Protein AF-A0A0C1N0D0-F1 (afdb_monomer)

Nearest PDB structures (foldseek):
  4ryp-assembly1_A-2  TM=3.754E-01  e=5.040E+00  Trypanosoma brucei
  4rxc-assembly1_B  TM=3.736E-01  e=7.800E+00  Trypanosoma brucei

Organism: NCBI:txid86105

Secondary structure (DSSP, 8-state):
-EEEHHHHHHHHHHHHHHHHHTT--EEEES--EEEE--HHHHS-TTS---GGG-EEEEHHHHHIIIIIGGG----TTSHHHHHHHHHHHHHHHHHHHHHHHHHHHHTTT----------PEEEEHHHHHHHHHHHHHHHHHTT--EEE----EEEE--HHHHT-TTSPPPGGG-EEEEHHHHHHHHHHHHTTSS---TTHHHHHHHHHHHHHHHHT-

Foldseek 3Di:
DKDWLLLLLLLLVLQLVLCVVVVNWKDFQLFFKFKDQDPVQFQPPVDQGDLVPIDIDTLLVLLCLLQVCLPDPPDLPRLLVSLLSLLVVLQSQLVRVVVVVVVVVVVVPDDDDDDDPRPTDMDTSVRSSSSSVVSSVSCVVVVGTMDDQPGFKTKDQDPVRGRPVVDGGDSVRIDMDTLVVLSVVSNCSSVVNDRHDSCNSNSSSVVSNRSSVVVVD

Sequence (217 aa):
MKISIKELELAFLRIISHLENNDIKEFGLKHDYYWQIHKEQCYDVSKKPDVEEFTLGQLTWDIERAVKRVKDEEDEYVMAYDLVFLSTLMRAIGEEISAQSRNELLSLEERGTSMREAEYTKISIEKLKIGFLKVMRYLEEDGIKEFTLSNDYYWYIPKEQYYIPEERPKAEELKIGQLSSDIEKMRRIANDKDEPIPNDLMWLSAIMRALGEEIFV

Radius of gyration: 17.27 Å; Cα contacts (8 Å, |Δi|>4): 312; chains: 1; bounding box: 55×35×42 Å

Solvent-accessible surface area (backbone atoms only — not comparable to full-atom values): 12111 Å² total; per-residue (Å²): 88,76,53,38,54,66,40,52,51,42,21,49,52,48,41,50,49,51,39,48,74,68,73,50,55,67,45,72,37,90,56,48,44,28,63,39,74,47,72,83,44,24,51,41,71,93,47,82,57,66,56,88,68,46,44,78,49,44,50,65,58,30,47,47,56,32,42,56,56,73,79,61,95,85,62,90,89,50,57,56,58,33,32,39,29,44,11,54,52,32,29,54,50,14,56,48,50,54,46,50,63,49,44,56,66,51,48,78,78,60,86,81,77,92,71,76,87,69,91,46,54,72,52,40,52,67,50,53,50,52,30,50,51,52,47,54,50,50,42,46,74,75,66,48,57,64,48,75,47,86,67,48,48,31,57,45,70,47,76,95,40,26,58,40,80,93,48,80,61,57,66,88,66,49,43,76,51,47,48,64,60,37,50,51,50,38,47,32,34,39,69,72,71,42,84,69,54,56,61,53,35,36,40,51,13,56,51,31,32,51,52,23,60,58,72,74,111

pLDDT: mean 85.79, std 16.04, range [38.41, 98.19]

Structure (mmCIF, N/CA/C/O backbone):
data_AF-A0A0C1N0D0-F1
#
_entry.id   AF-A0A0C1N0D0-F1
#
loop_
_atom_site.group_PDB
_atom_site.id
_atom_site.type_symbol
_atom_site.label_atom_id
_atom_site.label_alt_id
_atom_site.label_comp_id
_atom_site.label_asym_id
_atom_site.label_entity_id
_atom_site.label_seq_id
_atom_site.pdbx_PDB_ins_code
_atom_site.Cartn_x
_atom_site.Cartn_y
_atom_site.Cartn_z
_atom_site.occupancy
_atom_site.B_iso_or_equiv
_atom_site.auth_seq_id
_atom_site.auth_comp_id
_atom_site.auth_asym_id
_atom_site.auth_atom_id
_atom_site.pdbx_PDB_model_num
ATOM 1 N N . MET A 1 1 ? -12.790 -12.142 -2.595 1.00 94.31 1 MET A N 1
ATOM 2 C CA . MET A 1 1 ? -12.385 -12.281 -1.172 1.00 94.31 1 MET A CA 1
ATOM 3 C C . MET A 1 1 ? -13.003 -11.154 -0.367 1.00 94.31 1 MET A C 1
ATOM 5 O O . MET A 1 1 ? -13.471 -10.208 -0.982 1.00 94.31 1 MET A O 1
ATOM 9 N N . LYS A 1 2 ? -13.038 -11.241 0.966 1.00 94.94 2 LYS A N 1
ATOM 10 C CA . LYS A 1 2 ? -13.694 -10.237 1.815 1.00 94.94 2 LYS A CA 1
ATOM 11 C C . LYS A 1 2 ? -12.787 -9.739 2.929 1.00 94.94 2 LYS A C 1
ATOM 13 O O . LYS A 1 2 ? -12.030 -10.535 3.494 1.00 94.94 2 LYS A O 1
ATOM 18 N N . ILE A 1 3 ? -12.906 -8.454 3.239 1.00 96.00 3 ILE A N 1
ATOM 19 C CA . ILE A 1 3 ? -12.267 -7.810 4.386 1.00 96.00 3 ILE A CA 1
ATOM 20 C C . ILE A 1 3 ? -13.147 -6.660 4.886 1.00 96.00 3 ILE A C 1
ATOM 22 O O . ILE A 1 3 ? -13.706 -5.901 4.093 1.00 96.00 3 ILE A O 1
ATOM 26 N N . SER A 1 4 ? -13.304 -6.551 6.201 1.00 96.88 4 SER A N 1
ATOM 27 C CA . SER A 1 4 ? -14.080 -5.481 6.833 1.00 96.88 4 SER A CA 1
ATOM 28 C C . SER A 1 4 ? -13.245 -4.225 7.074 1.00 96.88 4 SER A C 1
ATOM 30 O O . SER A 1 4 ? -12.034 -4.312 7.293 1.00 96.88 4 SER A O 1
ATOM 32 N N . ILE A 1 5 ? -13.899 -3.057 7.122 1.00 94.75 5 ILE A N 1
ATOM 33 C CA . ILE A 1 5 ? -13.238 -1.810 7.551 1.00 94.75 5 ILE A CA 1
ATOM 34 C C . ILE A 1 5 ? -12.617 -1.995 8.935 1.00 94.75 5 ILE A C 1
ATOM 36 O O . ILE A 1 5 ? -11.482 -1.584 9.170 1.00 94.75 5 ILE A O 1
ATOM 40 N N . LYS A 1 6 ? -13.314 -2.696 9.837 1.00 96.88 6 LYS A N 1
ATOM 41 C CA . LYS A 1 6 ? -12.803 -2.909 11.188 1.00 96.88 6 LYS A CA 1
ATOM 42 C C . LYS A 1 6 ? -11.528 -3.750 11.220 1.00 96.88 6 LYS A C 1
ATOM 44 O O . LYS A 1 6 ? -10.628 -3.443 11.998 1.00 96.88 6 LYS A O 1
ATOM 49 N N . GLU A 1 7 ? -11.434 -4.791 10.392 1.00 97.69 7 GLU A N 1
ATOM 50 C CA . GLU A 1 7 ? -10.202 -5.579 10.256 1.00 97.69 7 GLU A CA 1
ATOM 51 C C . GLU A 1 7 ? -9.047 -4.717 9.733 1.00 97.69 7 GLU A C 1
ATOM 53 O O . GLU A 1 7 ? -7.953 -4.780 10.290 1.00 97.69 7 GLU A O 1
ATOM 58 N N . LEU A 1 8 ? -9.292 -3.879 8.721 1.00 97.25 8 LEU A N 1
ATOM 59 C CA . LEU A 1 8 ? -8.290 -2.961 8.171 1.00 97.25 8 LEU A CA 1
ATOM 60 C C . LEU A 1 8 ? -7.807 -1.947 9.206 1.00 97.25 8 LEU A C 1
ATOM 62 O O . LEU A 1 8 ? -6.602 -1.767 9.375 1.00 97.25 8 LEU A O 1
ATOM 66 N N . GLU A 1 9 ? -8.736 -1.320 9.927 1.00 97.31 9 GLU A N 1
ATOM 67 C CA . GLU A 1 9 ? -8.422 -0.345 10.968 1.00 97.31 9 GLU A CA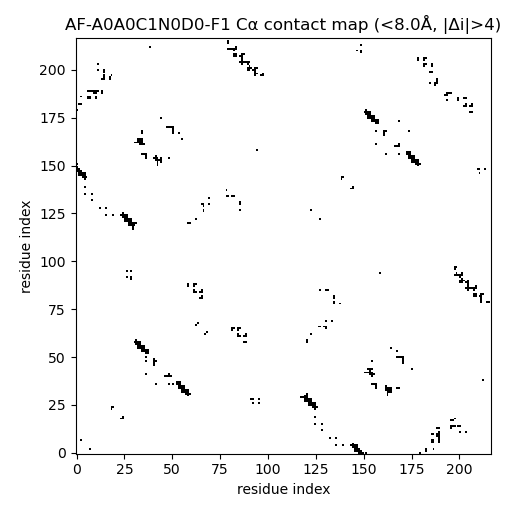 1
ATOM 68 C C . GLU A 1 9 ? -7.588 -0.965 12.085 1.00 97.31 9 GLU A C 1
ATOM 70 O O . GLU A 1 9 ? -6.553 -0.419 12.466 1.00 97.31 9 GLU A O 1
ATOM 75 N N . LEU A 1 10 ? -8.002 -2.128 12.590 1.00 98.12 10 LEU A N 1
ATOM 76 C CA . LEU A 1 10 ? -7.276 -2.816 13.652 1.00 98.12 10 LEU A CA 1
ATOM 77 C C . LEU A 1 10 ? -5.887 -3.266 13.193 1.00 98.12 10 LEU A C 1
ATOM 79 O O . LEU A 1 10 ? -4.927 -3.096 13.945 1.00 98.12 10 LEU A O 1
ATOM 83 N N . ALA A 1 11 ? -5.764 -3.816 11.982 1.00 98.19 11 ALA A N 1
ATOM 84 C CA . ALA A 1 11 ? -4.473 -4.208 11.427 1.00 98.19 11 ALA A CA 1
ATOM 85 C C . ALA A 1 11 ? -3.540 -2.997 11.299 1.00 98.19 11 ALA A C 1
ATOM 87 O O . ALA A 1 11 ? -2.426 -3.022 11.819 1.00 98.19 11 ALA A O 1
ATOM 88 N N . PHE A 1 12 ? -4.024 -1.912 10.688 1.00 97.88 12 PHE A N 1
ATOM 89 C CA . PHE A 1 12 ? -3.267 -0.675 10.536 1.00 97.88 12 PHE A CA 1
ATOM 90 C C . PHE A 1 12 ? -2.826 -0.103 11.884 1.00 97.88 12 PHE A C 1
ATOM 92 O O . PHE A 1 12 ? -1.645 0.171 12.073 1.00 97.88 12 PHE A O 1
ATOM 99 N N . LEU A 1 13 ? -3.742 0.044 12.846 1.00 97.50 13 LEU A N 1
ATOM 100 C CA . LEU A 1 13 ? -3.419 0.604 14.159 1.00 97.50 13 LEU A CA 1
ATOM 101 C C . LEU A 1 13 ? -2.364 -0.224 14.891 1.00 97.50 13 LEU A C 1
ATOM 103 O O . LEU A 1 13 ? -1.475 0.352 15.509 1.00 97.50 13 LEU A O 1
ATOM 107 N 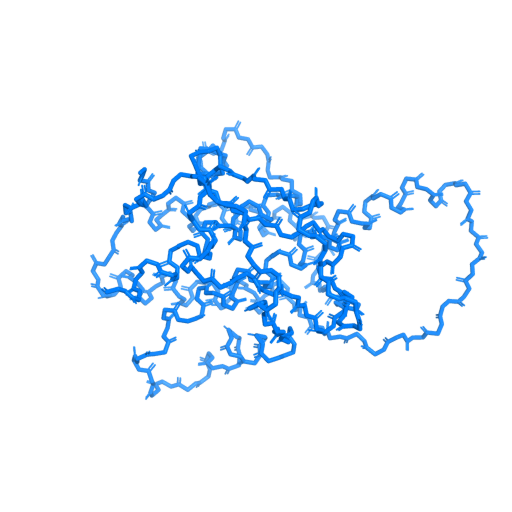N . ARG A 1 14 ? -2.417 -1.554 14.785 1.00 97.38 14 ARG A N 1
ATOM 108 C CA . ARG A 1 14 ? -1.398 -2.439 15.362 1.00 97.38 14 ARG A CA 1
ATOM 109 C C . ARG A 1 14 ? -0.044 -2.268 14.687 1.00 97.38 14 ARG A C 1
ATOM 111 O O . ARG A 1 14 ? 0.955 -2.158 15.389 1.00 97.38 14 ARG A O 1
ATOM 118 N N . ILE A 1 15 ? -0.011 -2.191 13.357 1.00 96.38 15 ILE A N 1
ATOM 119 C CA . ILE A 1 15 ? 1.221 -1.921 12.605 1.00 96.38 15 ILE A CA 1
ATOM 120 C C . ILE A 1 15 ? 1.811 -0.570 13.026 1.00 96.38 15 ILE A C 1
ATOM 122 O O . ILE A 1 15 ? 2.990 -0.491 13.355 1.00 96.38 15 ILE A O 1
ATOM 126 N N . ILE A 1 16 ? 0.995 0.484 13.094 1.00 95.19 16 ILE A N 1
ATOM 127 C CA . ILE A 1 16 ? 1.444 1.809 13.535 1.00 95.19 16 ILE A CA 1
ATOM 128 C C . ILE A 1 16 ? 1.955 1.781 14.974 1.00 95.19 16 ILE A C 1
ATOM 130 O O . ILE A 1 16 ? 3.036 2.300 15.232 1.00 95.19 16 ILE A O 1
ATOM 134 N N . SER A 1 17 ? 1.238 1.143 15.899 1.00 94.62 17 SER A N 1
ATOM 135 C CA . SER A 1 17 ? 1.696 1.016 17.284 1.00 94.62 17 SER A CA 1
ATOM 136 C C . SER A 1 17 ? 2.997 0.226 17.396 1.00 94.62 17 SER A C 1
ATOM 138 O O . SER A 1 17 ? 3.849 0.589 18.199 1.00 94.62 17 SER A O 1
ATOM 140 N N . HIS A 1 18 ? 3.197 -0.806 16.574 1.00 92.81 18 HIS A N 1
ATOM 141 C CA . HIS A 1 18 ? 4.478 -1.505 16.499 1.00 92.81 18 HIS A CA 1
ATOM 142 C C . HIS A 1 18 ? 5.603 -0.554 16.061 1.00 92.81 18 HIS A C 1
ATOM 144 O O . HIS A 1 18 ? 6.657 -0.533 16.690 1.00 92.81 18 HIS A O 1
ATOM 150 N N . LEU A 1 19 ? 5.382 0.289 15.048 1.00 91.12 19 LEU A N 1
ATOM 151 C CA . LEU A 1 19 ? 6.372 1.289 14.619 1.00 91.12 19 LEU A CA 1
ATOM 152 C C . LEU A 1 19 ? 6.657 2.328 15.716 1.00 91.12 19 LEU A C 1
ATOM 154 O O . LEU A 1 19 ? 7.819 2.594 16.017 1.00 91.12 19 LEU A O 1
ATOM 158 N N . GLU A 1 20 ? 5.617 2.862 16.361 1.00 91.75 20 GLU A N 1
ATOM 159 C CA . GLU A 1 20 ? 5.740 3.831 17.462 1.00 91.75 20 GLU A CA 1
ATOM 160 C C . GLU A 1 20 ? 6.514 3.244 18.655 1.00 91.75 20 GLU A C 1
ATOM 162 O O . GLU A 1 20 ? 7.369 3.920 19.226 1.00 91.75 20 GLU A O 1
ATOM 167 N N . ASN A 1 21 ? 6.261 1.977 19.000 1.00 92.19 21 ASN A N 1
ATOM 168 C CA . ASN A 1 21 ? 6.955 1.263 20.078 1.00 92.19 21 ASN A CA 1
ATOM 169 C C . ASN A 1 21 ? 8.432 0.977 19.767 1.00 92.19 21 ASN A C 1
ATOM 171 O O . ASN A 1 21 ? 9.204 0.725 20.688 1.00 92.19 21 ASN A O 1
ATOM 175 N N . ASN A 1 22 ? 8.825 1.028 18.493 1.00 88.38 22 ASN A N 1
ATOM 176 C CA . ASN A 1 22 ? 10.216 0.947 18.047 1.00 88.38 22 ASN A CA 1
ATOM 177 C C . ASN A 1 22 ? 10.833 2.345 17.816 1.00 88.38 22 ASN A C 1
ATOM 179 O O . ASN A 1 22 ? 11.801 2.479 17.073 1.00 88.38 22 ASN A O 1
ATOM 183 N N . ASP A 1 23 ? 10.266 3.393 18.428 1.00 87.19 23 ASP A N 1
ATOM 184 C CA . ASP A 1 23 ? 10.715 4.793 18.347 1.00 87.19 23 ASP A CA 1
ATOM 185 C C . ASP A 1 23 ? 10.725 5.398 16.928 1.00 87.19 23 ASP A C 1
ATOM 187 O O . ASP A 1 23 ? 11.317 6.455 16.681 1.00 87.19 23 ASP A O 1
ATOM 191 N N . ILE A 1 24 ? 9.993 4.792 15.992 1.00 88.19 24 ILE A N 1
ATOM 192 C CA . ILE A 1 24 ? 9.842 5.298 14.630 1.00 88.19 24 ILE A CA 1
ATOM 193 C C . ILE A 1 24 ? 8.701 6.320 14.606 1.00 88.19 24 ILE A C 1
ATOM 195 O O . ILE A 1 24 ? 7.535 5.981 14.803 1.00 88.19 24 ILE A O 1
ATOM 199 N N . LYS A 1 25 ? 9.029 7.595 14.357 1.00 87.38 25 LYS A N 1
ATOM 200 C CA . LYS A 1 25 ? 8.064 8.720 14.395 1.00 87.38 25 LYS A CA 1
ATOM 201 C C . LYS A 1 25 ? 7.909 9.443 13.063 1.00 87.38 25 LYS A C 1
ATOM 203 O O . LYS A 1 25 ? 6.844 9.991 12.768 1.00 87.38 25 LYS A O 1
ATOM 208 N N . GLU A 1 26 ? 8.964 9.449 12.261 1.00 89.38 26 GLU A N 1
ATOM 209 C CA . GLU A 1 26 ? 9.008 10.101 10.958 1.00 89.38 26 GLU A CA 1
ATOM 210 C C . GLU A 1 26 ? 9.820 9.283 9.962 1.00 89.38 26 GLU A C 1
ATOM 212 O O . GLU A 1 26 ? 10.726 8.543 10.341 1.00 89.38 26 GLU A O 1
ATOM 217 N N . PHE A 1 27 ? 9.505 9.465 8.683 1.00 86.19 27 PHE A N 1
ATOM 218 C CA . PHE A 1 27 ? 10.221 8.855 7.573 1.00 86.19 27 PHE A CA 1
ATOM 219 C C . PHE A 1 27 ? 10.724 9.933 6.627 1.00 86.19 27 PHE A C 1
ATOM 221 O O . PHE A 1 27 ? 9.959 10.805 6.208 1.00 86.19 27 PHE A O 1
ATOM 228 N N . GLY A 1 28 ? 12.006 9.843 6.275 1.00 85.12 28 GLY A N 1
ATOM 229 C CA . GLY A 1 28 ? 12.559 10.521 5.110 1.00 85.12 28 GLY A CA 1
ATOM 230 C C . GLY A 1 28 ? 12.421 9.613 3.895 1.00 85.12 28 GLY A C 1
ATOM 231 O O . GLY A 1 28 ? 13.093 8.586 3.816 1.00 85.12 28 GLY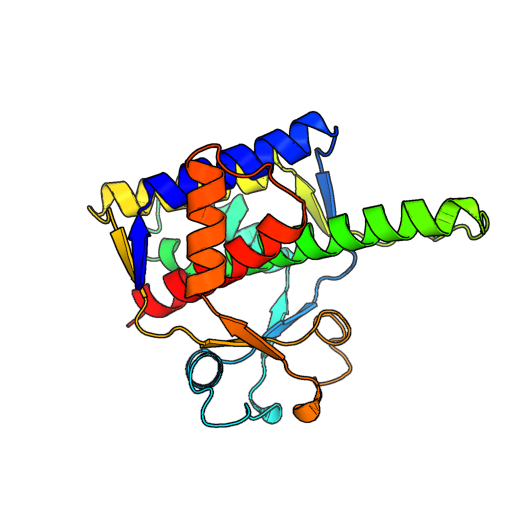 A O 1
ATOM 232 N N . LEU A 1 29 ? 11.552 9.977 2.957 1.00 85.50 29 LEU A N 1
ATOM 233 C CA . LEU A 1 29 ? 11.405 9.267 1.692 1.00 85.50 29 LEU A CA 1
ATOM 234 C C . LEU A 1 29 ? 12.496 9.760 0.740 1.00 85.50 29 LEU A C 1
ATOM 236 O O . LEU A 1 29 ? 12.569 10.948 0.426 1.00 85.50 29 LEU A O 1
ATOM 240 N N . LYS A 1 30 ? 13.384 8.848 0.330 1.00 83.75 30 LYS A N 1
ATOM 241 C CA . LYS A 1 30 ? 14.558 9.162 -0.513 1.00 83.75 30 LYS A CA 1
ATOM 242 C C . LYS A 1 30 ? 14.216 9.389 -1.978 1.00 83.75 30 LYS A C 1
ATOM 244 O O . LYS A 1 30 ? 15.025 9.928 -2.725 1.00 83.75 30 LYS A O 1
ATOM 249 N N . HIS A 1 31 ? 13.041 8.928 -2.370 1.00 85.50 31 HIS A N 1
ATOM 250 C CA . HIS A 1 31 ? 12.531 8.981 -3.723 1.00 85.50 31 HIS A CA 1
ATOM 251 C C . HIS A 1 31 ? 11.245 9.789 -3.703 1.00 85.50 31 HIS A C 1
ATOM 253 O O . HIS A 1 31 ? 10.470 9.671 -2.758 1.00 85.50 31 HIS A O 1
ATOM 259 N N . ASP A 1 32 ? 11.028 10.595 -4.735 1.00 91.00 32 ASP A N 1
ATOM 260 C CA . ASP A 1 32 ? 9.776 11.329 -4.904 1.00 91.00 32 ASP A CA 1
ATOM 261 C C . ASP A 1 32 ? 8.945 10.725 -6.036 1.00 91.00 32 ASP A C 1
ATOM 263 O O . ASP A 1 32 ? 7.750 10.521 -5.883 1.00 91.00 32 ASP A O 1
ATOM 267 N N . TYR A 1 33 ? 9.573 10.341 -7.143 1.00 94.38 33 TYR A N 1
ATOM 268 C CA . TYR A 1 33 ? 8.883 9.719 -8.269 1.00 94.38 33 TYR A CA 1
ATOM 269 C C . TYR A 1 33 ? 8.841 8.202 -8.155 1.00 94.38 33 TYR A C 1
ATOM 271 O O . TYR A 1 33 ? 9.776 7.581 -7.647 1.00 94.38 33 TYR A O 1
ATOM 279 N N . TYR A 1 34 ? 7.772 7.608 -8.675 1.00 95.50 34 TYR A N 1
ATOM 280 C CA . TYR A 1 34 ? 7.623 6.161 -8.752 1.00 95.50 34 TYR A CA 1
ATOM 281 C C . TYR A 1 34 ? 6.792 5.739 -9.963 1.00 95.50 34 TYR A C 1
ATOM 283 O O . TYR A 1 34 ? 5.904 6.468 -10.400 1.00 95.50 34 TYR A O 1
ATOM 291 N N . TRP A 1 35 ? 7.056 4.549 -10.489 1.00 97.50 35 TRP A N 1
ATOM 292 C CA . TRP A 1 35 ? 6.289 3.973 -11.592 1.00 97.50 35 TRP A CA 1
ATOM 293 C C . TRP A 1 35 ? 4.975 3.350 -11.121 1.00 97.50 35 TRP A C 1
ATOM 295 O O . TRP A 1 35 ? 4.909 2.751 -10.056 1.00 97.50 35 TRP A O 1
ATOM 305 N N . GLN A 1 36 ? 3.929 3.421 -11.935 1.00 95.19 36 GLN A N 1
ATOM 306 C CA . GLN A 1 36 ? 2.633 2.804 -11.676 1.00 95.19 36 GLN A CA 1
ATOM 307 C C . GLN A 1 36 ? 2.199 1.937 -12.856 1.00 95.19 36 GLN A C 1
ATOM 309 O O . GLN A 1 36 ? 2.317 2.336 -14.014 1.00 95.19 36 GLN A O 1
ATOM 314 N N . ILE A 1 37 ? 1.646 0.768 -12.532 1.00 95.56 37 ILE A N 1
ATOM 315 C CA . ILE A 1 37 ? 0.914 -0.067 -13.485 1.00 95.56 37 ILE A CA 1
ATOM 316 C C . ILE A 1 37 ? -0.516 0.472 -13.564 1.00 95.56 37 ILE A C 1
ATOM 318 O O . ILE A 1 37 ? -1.130 0.755 -12.534 1.00 95.56 37 ILE A O 1
ATOM 322 N N . HIS A 1 38 ? -1.048 0.604 -14.775 1.00 92.12 38 HIS A N 1
ATOM 323 C CA . HIS A 1 38 ? -2.426 1.032 -14.990 1.00 92.12 38 HIS A CA 1
ATOM 324 C C . HIS A 1 38 ? -3.420 -0.034 -14.474 1.00 92.12 38 HIS A C 1
ATOM 326 O O . HIS A 1 38 ? -3.163 -1.234 -14.612 1.00 92.12 38 HIS A O 1
ATOM 332 N N . LYS A 1 39 ? -4.554 0.371 -13.878 1.00 89.12 39 LYS A N 1
ATOM 333 C CA . LYS A 1 39 ? -5.453 -0.543 -13.133 1.00 89.12 39 LYS A CA 1
ATOM 334 C C . LYS A 1 39 ? -5.973 -1.720 -13.972 1.00 89.12 39 LYS A C 1
ATOM 336 O O . LYS A 1 39 ? -6.022 -2.852 -13.499 1.00 89.12 39 LYS A O 1
ATOM 341 N N . GLU A 1 40 ? -6.287 -1.479 -15.244 1.00 89.25 40 GLU A N 1
ATOM 342 C CA . GLU A 1 40 ? -6.800 -2.473 -16.196 1.00 89.25 40 GLU A CA 1
ATOM 343 C C . GLU A 1 40 ? -5.767 -3.564 -16.498 1.00 89.25 40 GLU A C 1
ATOM 345 O O . GLU A 1 40 ? -6.136 -4.680 -16.853 1.00 89.25 40 GLU A O 1
ATOM 350 N N . GLN A 1 41 ? -4.479 -3.259 -16.332 1.00 94.81 41 GLN A N 1
ATOM 351 C CA . GLN A 1 41 ? -3.389 -4.213 -16.516 1.00 94.81 41 GLN A CA 1
ATOM 352 C C . GLN A 1 41 ? -2.935 -4.850 -15.203 1.00 94.81 41 GLN A C 1
ATOM 354 O O . GLN A 1 41 ? -2.440 -5.975 -15.202 1.00 94.81 41 GLN A O 1
ATOM 359 N N . CYS A 1 42 ? -3.097 -4.139 -14.083 1.00 94.06 42 CYS A N 1
ATOM 360 C CA . CYS A 1 42 ? -2.659 -4.579 -12.761 1.00 94.06 42 CYS A CA 1
ATOM 361 C C . CYS A 1 42 ? -3.265 -5.938 -12.384 1.00 94.06 42 CYS A C 1
ATOM 363 O O . CYS A 1 42 ? -2.562 -6.797 -11.856 1.00 94.06 42 CYS A O 1
ATOM 365 N N . TYR A 1 43 ? -4.537 -6.163 -12.724 1.00 94.44 43 TYR A N 1
ATOM 366 C CA . TYR A 1 43 ? -5.275 -7.364 -12.323 1.00 94.44 43 TYR A CA 1
ATOM 367 C C . TYR A 1 43 ? -5.497 -8.403 -13.438 1.00 94.44 43 TYR A C 1
ATOM 369 O O . TYR A 1 43 ? -5.907 -9.525 -13.138 1.00 94.44 43 TYR A O 1
ATOM 377 N N . ASP A 1 44 ? -5.184 -8.103 -14.709 1.00 94.50 44 ASP A N 1
ATOM 378 C CA . ASP A 1 44 ? -5.170 -9.117 -15.780 1.00 94.50 44 ASP A CA 1
ATOM 379 C C . ASP A 1 44 ? -3.856 -9.912 -15.739 1.00 94.50 44 ASP A C 1
ATOM 381 O O . ASP A 1 44 ? -2.973 -9.757 -16.581 1.00 94.50 44 ASP A O 1
ATOM 385 N N . VAL A 1 45 ? -3.718 -10.807 -14.758 1.00 94.50 45 VAL A N 1
ATOM 386 C CA . VAL A 1 45 ? -2.504 -11.634 -14.614 1.00 94.50 45 VAL A CA 1
ATOM 387 C C . VAL A 1 45 ? -2.333 -12.698 -15.699 1.00 94.50 45 VAL A C 1
ATOM 389 O O . VAL A 1 45 ? -1.290 -13.349 -15.768 1.00 94.50 45 VAL A O 1
ATOM 392 N N . SER A 1 46 ? -3.332 -12.877 -16.571 1.00 94.06 46 SER A N 1
ATOM 393 C CA . SER A 1 46 ? -3.213 -13.758 -17.737 1.00 94.06 46 SER A CA 1
ATOM 394 C C . SER A 1 46 ? -2.294 -13.173 -18.812 1.00 94.06 46 SER A C 1
ATOM 396 O O . SER A 1 46 ? 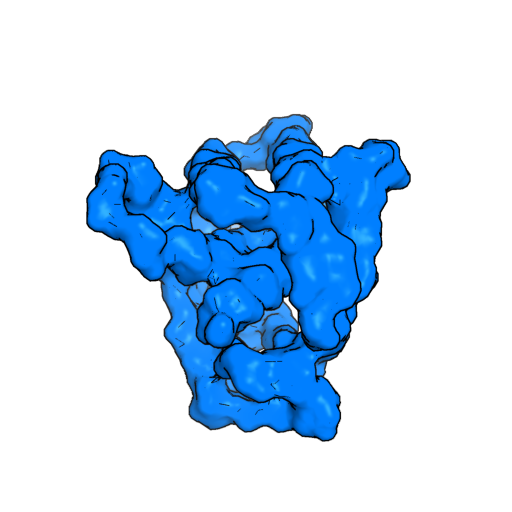-1.803 -13.900 -19.680 1.00 94.06 46 SER A O 1
ATOM 398 N N . LYS A 1 47 ? -2.035 -11.864 -18.737 1.00 94.75 47 LYS A N 1
ATOM 399 C CA . LYS A 1 47 ? -1.160 -11.130 -19.640 1.00 94.75 47 LYS A CA 1
ATOM 400 C C . LYS A 1 47 ? -0.116 -10.379 -18.837 1.00 94.75 47 LYS A C 1
ATOM 402 O O . LYS A 1 47 ? -0.352 -9.913 -17.728 1.00 94.75 47 LYS A O 1
ATOM 407 N N . LYS A 1 48 ? 1.072 -10.265 -19.413 1.00 95.88 48 LYS A N 1
ATOM 408 C CA . LYS A 1 48 ? 2.102 -9.398 -18.858 1.00 95.88 48 LYS A CA 1
ATOM 409 C C . LYS A 1 48 ? 1.739 -7.937 -19.175 1.00 95.88 48 LYS A C 1
ATOM 411 O O . LYS A 1 48 ? 1.341 -7.696 -20.316 1.00 95.88 48 LYS A O 1
ATOM 416 N N . PRO A 1 49 ? 1.891 -6.994 -18.228 1.00 97.38 49 PRO A N 1
ATOM 417 C CA . PRO A 1 49 ? 1.614 -5.589 -18.480 1.00 97.38 49 PRO A CA 1
ATOM 418 C C . PRO A 1 49 ? 2.506 -5.009 -19.584 1.00 97.38 49 PRO A C 1
ATOM 420 O O . PRO A 1 49 ? 3.697 -5.327 -19.663 1.00 97.38 49 PRO A O 1
ATOM 423 N N . ASP A 1 50 ? 1.923 -4.147 -20.409 1.00 96.75 50 ASP A N 1
ATOM 424 C CA . ASP A 1 50 ? 2.622 -3.284 -21.346 1.00 96.75 50 ASP A CA 1
ATOM 425 C C . ASP A 1 50 ? 3.263 -2.118 -20.587 1.00 96.75 50 ASP A C 1
ATOM 427 O O . ASP A 1 50 ? 2.597 -1.207 -20.089 1.00 96.75 50 ASP A O 1
ATOM 431 N N . VAL A 1 51 ? 4.589 -2.166 -20.497 1.00 96.00 51 VAL A N 1
ATOM 432 C CA . VAL A 1 51 ? 5.398 -1.177 -19.780 1.00 96.00 51 VAL A CA 1
ATOM 433 C C . VAL A 1 51 ? 5.370 0.199 -20.444 1.00 96.00 51 VAL A C 1
ATOM 435 O O . VAL A 1 51 ? 5.668 1.194 -19.783 1.00 96.00 51 VAL A O 1
ATOM 438 N N . GLU A 1 52 ? 5.001 0.290 -21.726 1.00 95.94 52 GLU A N 1
ATOM 439 C CA . GLU A 1 52 ? 4.861 1.574 -22.421 1.00 95.94 52 GLU A CA 1
ATOM 440 C C . GLU A 1 52 ? 3.684 2.400 -21.884 1.00 95.94 52 GLU A C 1
ATOM 442 O O . GLU A 1 52 ? 3.716 3.628 -21.960 1.00 95.94 52 GLU A O 1
ATOM 447 N N . GLU A 1 53 ? 2.688 1.746 -21.283 1.00 95.38 53 GLU A N 1
ATOM 448 C CA . GLU A 1 53 ? 1.521 2.387 -20.667 1.00 95.38 53 GLU A CA 1
ATOM 449 C C . GLU A 1 53 ? 1.728 2.729 -19.182 1.00 95.38 53 GLU A C 1
ATOM 451 O O . GLU A 1 53 ? 0.822 3.250 -18.527 1.00 95.38 53 GLU A O 1
ATOM 456 N N . PHE A 1 54 ? 2.903 2.440 -18.616 1.00 96.31 54 PHE A N 1
ATOM 457 C CA . PHE A 1 54 ? 3.175 2.767 -17.219 1.00 96.31 54 PHE A CA 1
ATOM 458 C C . PHE A 1 54 ? 3.279 4.279 -17.035 1.00 96.31 54 PHE A C 1
ATOM 460 O O . PHE A 1 54 ? 3.836 4.998 -17.867 1.00 96.31 54 PHE A O 1
ATOM 467 N N . THR A 1 55 ? 2.779 4.761 -15.902 1.00 95.06 55 THR A N 1
ATOM 468 C CA . THR A 1 55 ? 2.770 6.188 -15.566 1.00 95.06 55 THR A CA 1
ATOM 469 C C . THR A 1 55 ? 3.690 6.480 -14.392 1.00 95.06 55 THR A C 1
ATOM 471 O O . THR A 1 55 ? 4.024 5.592 -13.612 1.00 95.06 55 THR A O 1
ATOM 474 N N . LEU A 1 56 ? 4.093 7.741 -14.242 1.00 95.44 56 LEU A N 1
ATOM 475 C CA . LEU A 1 56 ? 4.815 8.204 -13.061 1.00 95.44 56 LEU A CA 1
ATOM 476 C C . LEU A 1 56 ? 3.843 8.845 -12.067 1.00 95.44 56 LEU A C 1
ATOM 478 O O . LEU A 1 56 ? 3.027 9.687 -12.440 1.00 95.44 56 LEU A O 1
ATOM 482 N N . GLY A 1 57 ? 3.951 8.448 -10.804 1.00 94.00 57 GLY A N 1
ATOM 483 C CA . GLY A 1 57 ? 3.388 9.154 -9.658 1.00 94.00 57 GLY A CA 1
ATOM 484 C C . GLY A 1 57 ? 4.461 9.943 -8.904 1.00 94.00 57 GLY A C 1
ATOM 485 O O . GLY A 1 57 ? 5.655 9.812 -9.188 1.00 94.00 57 GLY A O 1
ATOM 486 N N . GLN A 1 58 ? 4.031 10.756 -7.935 1.00 93.88 58 GLN A N 1
ATOM 487 C CA . GLN A 1 58 ? 4.913 11.580 -7.107 1.00 93.88 58 GLN A CA 1
ATOM 488 C C . GLN A 1 58 ? 4.474 11.544 -5.633 1.00 93.88 58 GLN A C 1
ATOM 490 O O . GLN A 1 58 ? 3.372 11.974 -5.299 1.00 93.88 58 GLN A O 1
ATOM 495 N N . LEU A 1 59 ? 5.338 11.066 -4.735 1.00 92.19 59 LEU A N 1
ATOM 496 C CA . LEU A 1 59 ? 5.064 10.891 -3.305 1.00 92.19 59 LEU A CA 1
ATOM 497 C C . LEU A 1 59 ? 4.750 12.211 -2.614 1.00 92.19 59 LEU A C 1
ATOM 499 O O . LEU A 1 59 ? 3.869 12.259 -1.761 1.00 92.19 59 LEU A O 1
ATOM 503 N N . THR A 1 60 ? 5.432 13.294 -2.982 1.00 90.25 60 THR A N 1
ATOM 504 C CA . THR A 1 60 ? 5.116 14.625 -2.460 1.00 90.25 60 THR A CA 1
ATOM 505 C C . THR A 1 60 ? 3.663 14.974 -2.749 1.00 90.25 60 THR A C 1
ATOM 507 O O . THR A 1 60 ? 2.952 15.379 -1.833 1.00 90.25 60 THR A O 1
ATOM 510 N N . TRP A 1 61 ? 3.185 14.733 -3.973 1.00 88.31 61 TRP A N 1
ATOM 511 C CA . TRP A 1 61 ? 1.789 14.976 -4.329 1.00 88.31 61 TRP A CA 1
ATOM 512 C C . TRP A 1 61 ? 0.830 14.057 -3.566 1.00 88.31 61 TRP A C 1
ATOM 514 O O . TRP A 1 61 ? -0.175 14.533 -3.034 1.00 88.31 61 TRP A O 1
ATOM 524 N N . ASP A 1 62 ? 1.176 12.778 -3.421 1.00 90.50 62 ASP A N 1
ATOM 525 C CA . ASP A 1 62 ? 0.377 11.812 -2.662 1.00 90.50 62 ASP A CA 1
ATOM 526 C C . ASP A 1 62 ? 0.243 12.216 -1.184 1.00 90.50 62 ASP A C 1
ATOM 528 O O . ASP A 1 62 ? -0.841 12.114 -0.614 1.00 90.50 62 ASP A O 1
ATOM 532 N N . ILE A 1 63 ? 1.303 12.750 -0.562 1.00 86.88 63 ILE A N 1
ATOM 533 C CA . ILE A 1 63 ? 1.253 13.301 0.805 1.00 86.88 63 ILE A CA 1
ATOM 534 C C . ILE A 1 63 ? 0.314 14.503 0.862 1.00 86.88 63 ILE A C 1
ATOM 536 O O . ILE A 1 63 ? -0.479 14.632 1.798 1.00 86.88 63 ILE A O 1
ATOM 540 N N . GLU A 1 64 ? 0.391 15.413 -0.109 1.00 83.44 64 GLU A N 1
ATOM 541 C CA . GLU A 1 64 ? -0.508 16.566 -0.145 1.00 83.44 64 GLU A CA 1
ATOM 542 C C . GLU A 1 64 ? -1.971 16.143 -0.262 1.00 83.44 64 GLU A C 1
ATOM 544 O O . GLU A 1 64 ? -2.828 16.696 0.430 1.00 83.44 64 GLU A O 1
ATOM 549 N N . ARG A 1 65 ? -2.258 15.130 -1.076 1.00 81.88 65 ARG A N 1
ATOM 550 C CA . ARG A 1 65 ? -3.615 14.617 -1.259 1.00 81.88 65 ARG A CA 1
ATOM 551 C C . ARG A 1 65 ? -4.108 13.856 -0.031 1.00 81.88 65 ARG A C 1
ATOM 553 O O . ARG A 1 65 ? -5.074 14.300 0.580 1.00 81.88 65 ARG A O 1
ATOM 560 N N . ALA A 1 66 ? -3.389 12.819 0.392 1.00 77.44 66 ALA A N 1
ATOM 561 C CA . ALA A 1 66 ? -3.809 11.933 1.475 1.00 77.44 66 ALA A CA 1
ATOM 562 C C . ALA A 1 66 ? -3.792 12.595 2.865 1.00 77.44 66 ALA A C 1
ATOM 564 O O . ALA A 1 66 ? -4.530 12.183 3.759 1.00 77.44 66 ALA A O 1
ATOM 565 N N . VAL A 1 67 ? -2.933 13.603 3.081 1.00 70.44 67 VAL A N 1
ATOM 566 C CA . VAL A 1 67 ? -2.718 14.205 4.410 1.00 70.44 67 VAL A CA 1
ATOM 567 C C . VAL A 1 67 ? -3.105 15.683 4.472 1.00 70.44 67 VAL A C 1
ATOM 569 O O . VAL A 1 67 ? -3.644 16.112 5.492 1.00 70.44 67 VAL A O 1
ATOM 572 N N . LYS A 1 68 ? -2.841 16.515 3.448 1.00 61.94 68 LYS A N 1
ATOM 573 C CA . LYS A 1 68 ? -3.121 17.968 3.564 1.00 61.94 68 LYS A CA 1
ATOM 574 C C . LYS A 1 68 ? -4.593 18.319 3.332 1.00 61.94 68 LYS A C 1
ATOM 576 O O . LYS A 1 68 ? -5.078 19.234 3.994 1.00 61.94 68 LYS A O 1
ATOM 581 N N . ARG A 1 69 ? -5.339 17.555 2.520 1.00 59.72 69 ARG A N 1
ATOM 582 C CA . ARG A 1 69 ? -6.810 17.701 2.372 1.00 59.72 69 ARG A CA 1
ATOM 583 C C . ARG A 1 69 ? -7.601 17.305 3.626 1.00 59.72 69 ARG A C 1
ATOM 585 O O . ARG A 1 69 ? -8.824 17.384 3.673 1.00 59.72 69 ARG A O 1
ATOM 592 N N . VAL A 1 70 ? -6.912 16.919 4.699 1.00 51.34 70 VAL A N 1
ATOM 593 C CA . VAL A 1 70 ? -7.520 16.676 6.008 1.00 51.34 70 VAL A CA 1
ATOM 594 C C . VAL A 1 70 ? -8.090 17.962 6.632 1.00 51.34 70 VAL A C 1
ATOM 596 O O . VAL A 1 70 ? -8.990 17.845 7.458 1.00 51.34 70 VAL A O 1
ATOM 599 N N . LYS A 1 71 ? -7.637 19.162 6.226 1.00 48.00 71 LYS A N 1
ATOM 600 C CA . LYS A 1 71 ? -8.052 20.439 6.840 1.00 48.00 71 LYS A CA 1
ATOM 601 C C . LYS A 1 71 ? -9.313 21.108 6.276 1.00 48.00 71 LYS A C 1
ATOM 603 O O . LYS A 1 71 ? -9.855 21.934 6.998 1.00 48.00 71 LYS A O 1
ATOM 608 N N . ASP A 1 72 ? -9.785 20.746 5.084 1.00 50.75 72 ASP A N 1
ATOM 609 C CA . ASP A 1 72 ? -10.950 21.396 4.462 1.00 50.75 72 ASP A CA 1
ATOM 610 C C . ASP A 1 72 ? -12.099 20.391 4.263 1.00 50.75 72 ASP A C 1
ATOM 612 O O . ASP A 1 72 ? -11.889 19.264 3.810 1.00 50.75 72 ASP A O 1
ATOM 616 N N . GLU A 1 73 ? -13.306 20.787 4.673 1.00 51.09 73 GLU A N 1
ATOM 617 C CA . GLU A 1 73 ? -14.525 19.962 4.772 1.00 51.09 73 GLU A CA 1
ATOM 618 C C . GLU A 1 73 ? -15.321 19.847 3.451 1.00 51.09 73 GLU A C 1
ATOM 620 O O . GLU A 1 73 ? -16.430 19.329 3.459 1.00 51.09 73 GLU A O 1
ATOM 625 N N . GLU A 1 74 ? -14.798 20.308 2.310 1.00 50.59 74 GLU A N 1
ATOM 626 C CA . GLU A 1 74 ? -15.654 20.655 1.156 1.00 50.59 74 GLU A CA 1
ATOM 627 C C . GLU A 1 74 ? -15.585 19.749 -0.091 1.00 50.59 74 GLU A C 1
ATOM 629 O O . GLU A 1 74 ? -16.102 20.143 -1.130 1.00 50.59 74 GLU A O 1
ATOM 634 N N . ASP A 1 75 ? -15.020 18.536 -0.048 1.00 53.97 75 ASP A N 1
ATOM 635 C CA . ASP A 1 75 ? -14.970 17.695 -1.264 1.00 53.97 75 ASP A CA 1
ATOM 636 C C . ASP A 1 75 ? -15.318 16.214 -1.004 1.00 53.97 75 ASP A C 1
ATOM 638 O O . ASP A 1 75 ? -14.453 15.349 -0.853 1.00 53.97 75 ASP A O 1
ATOM 642 N N . GLU A 1 76 ? -16.623 15.915 -0.967 1.00 51.69 76 GLU A N 1
ATOM 643 C CA . GLU A 1 76 ? -17.197 14.562 -0.816 1.00 51.69 76 GLU A CA 1
ATOM 644 C C . GLU A 1 76 ? -16.765 13.584 -1.925 1.00 51.69 76 GLU A C 1
ATOM 646 O O . GLU A 1 76 ? -16.769 12.377 -1.706 1.00 51.69 76 GLU A O 1
ATOM 651 N N . TYR A 1 77 ? -16.354 14.071 -3.102 1.00 50.41 77 TYR A N 1
ATOM 652 C CA . TYR A 1 77 ? -16.085 13.241 -4.290 1.00 50.41 77 TYR A CA 1
ATOM 653 C C . TYR A 1 77 ? -14.643 12.690 -4.373 1.00 50.41 77 TYR A C 1
ATOM 655 O O . TYR A 1 77 ? -14.279 12.007 -5.331 1.00 50.41 77 TYR A O 1
ATOM 663 N N . VAL A 1 78 ? -13.788 13.008 -3.394 1.00 54.50 78 VAL A N 1
ATOM 664 C CA . VAL A 1 78 ? -12.320 12.853 -3.479 1.00 54.50 78 VAL A CA 1
ATOM 665 C C . VAL A 1 78 ? -11.767 11.675 -2.659 1.00 54.50 78 VAL A C 1
ATOM 667 O O . VAL A 1 78 ? -10.675 11.186 -2.952 1.00 54.50 78 VAL A O 1
ATOM 670 N N . MET A 1 79 ? -12.516 11.169 -1.679 1.00 63.75 79 MET A N 1
ATOM 671 C CA . MET A 1 79 ? -11.984 10.295 -0.620 1.00 63.75 79 MET A CA 1
ATOM 672 C C . MET A 1 79 ? -11.569 8.887 -1.083 1.00 63.75 79 MET A C 1
ATOM 674 O O . MET A 1 79 ? -10.693 8.272 -0.478 1.00 63.75 79 MET A O 1
ATOM 678 N N . ALA A 1 80 ? -12.131 8.363 -2.175 1.00 63.19 80 ALA A N 1
ATOM 679 C CA . ALA A 1 80 ? -11.723 7.054 -2.695 1.00 63.19 80 ALA A CA 1
ATOM 680 C C . ALA A 1 80 ? -10.329 7.091 -3.366 1.00 63.19 80 ALA A C 1
ATOM 682 O O . ALA A 1 80 ? -9.598 6.101 -3.323 1.00 63.19 80 ALA A O 1
ATOM 683 N N . TYR A 1 81 ? -9.893 8.240 -3.908 1.00 76.81 81 TYR A N 1
ATOM 684 C CA . TYR A 1 81 ? -8.543 8.386 -4.476 1.00 76.81 81 TYR A CA 1
ATOM 685 C C . TYR A 1 81 ? -7.501 8.430 -3.361 1.00 76.81 81 TYR A C 1
ATOM 687 O O . TYR A 1 81 ? -6.363 8.004 -3.556 1.00 76.81 81 TYR A O 1
ATOM 695 N N . ASP A 1 82 ? -7.909 8.860 -2.167 1.00 85.25 82 ASP A N 1
ATOM 696 C CA . ASP A 1 82 ? -7.044 8.868 -0.997 1.00 85.25 82 ASP A CA 1
ATOM 697 C C . ASP A 1 82 ? -6.642 7.450 -0.572 1.00 85.25 82 ASP A C 1
ATOM 699 O O . ASP A 1 82 ? -5.539 7.287 -0.061 1.00 85.25 82 ASP A O 1
ATOM 703 N N . LEU A 1 83 ? -7.434 6.406 -0.865 1.00 89.38 83 LEU A N 1
ATOM 704 C CA . LEU A 1 83 ? -6.994 5.012 -0.684 1.00 89.38 83 LEU A CA 1
ATOM 705 C C . LEU A 1 83 ? -5.798 4.673 -1.580 1.00 89.38 83 LEU A C 1
ATOM 707 O O . LEU A 1 83 ? -4.832 4.060 -1.122 1.00 89.38 83 LEU A O 1
ATOM 711 N N . VAL A 1 84 ? -5.831 5.112 -2.841 1.00 91.06 84 VAL A N 1
ATOM 712 C CA . VAL A 1 84 ? -4.729 4.908 -3.788 1.00 91.06 84 VAL A CA 1
ATOM 713 C C . VAL A 1 84 ? -3.494 5.688 -3.339 1.00 91.06 84 VAL A C 1
ATOM 715 O O . VAL A 1 84 ? -2.403 5.123 -3.300 1.00 91.06 84 VAL A O 1
ATOM 718 N N . PHE A 1 85 ? -3.644 6.941 -2.914 1.00 91.50 85 PHE A N 1
ATOM 719 C CA . PHE A 1 85 ? -2.516 7.731 -2.411 1.00 91.50 85 PHE A CA 1
ATOM 720 C C . PHE A 1 85 ? -1.937 7.152 -1.114 1.00 91.50 85 PHE A C 1
ATOM 722 O O . PHE A 1 85 ? -0.725 6.966 -1.008 1.00 91.50 85 PHE A O 1
ATOM 729 N N . LEU A 1 86 ? -2.786 6.777 -0.150 1.00 92.44 86 LEU A N 1
ATOM 730 C CA . LEU A 1 86 ? -2.361 6.103 1.080 1.00 92.44 86 LEU A CA 1
ATOM 731 C C . LEU A 1 86 ? -1.643 4.788 0.784 1.00 92.44 86 LEU A C 1
ATOM 733 O O . LEU A 1 86 ? -0.646 4.500 1.443 1.00 92.44 86 LEU A O 1
ATOM 737 N N . SER A 1 87 ? -2.094 4.023 -0.217 1.00 94.75 87 SER A N 1
ATOM 738 C CA . SER A 1 87 ? -1.412 2.796 -0.630 1.00 94.75 87 SER A CA 1
ATOM 739 C C . SER A 1 87 ? 0.041 3.073 -1.013 1.00 94.75 87 SER A C 1
ATOM 741 O O . SER A 1 87 ? 0.956 2.453 -0.470 1.00 94.75 87 SER A O 1
ATOM 743 N N . THR A 1 88 ? 0.291 4.077 -1.854 1.00 93.88 88 THR A N 1
ATOM 744 C CA . THR A 1 88 ? 1.651 4.417 -2.264 1.00 93.88 88 THR A CA 1
ATOM 745 C C . THR A 1 88 ? 2.506 4.841 -1.070 1.00 93.88 88 THR A C 1
ATOM 747 O O . THR A 1 88 ? 3.648 4.393 -0.939 1.00 93.88 88 THR A O 1
ATOM 750 N N . LEU A 1 89 ? 1.958 5.656 -0.164 1.00 93.62 89 LEU A N 1
ATOM 751 C CA . LEU A 1 89 ? 2.681 6.106 1.028 1.00 93.62 89 LEU A CA 1
ATOM 752 C C . LEU A 1 89 ? 3.039 4.938 1.950 1.00 93.62 89 LEU A C 1
ATOM 754 O O . LEU A 1 89 ? 4.185 4.830 2.381 1.00 93.62 89 LEU A O 1
ATOM 758 N N . MET A 1 90 ? 2.091 4.037 2.217 1.00 95.19 90 MET A N 1
ATOM 759 C CA . MET A 1 90 ? 2.330 2.840 3.028 1.00 95.19 90 MET A CA 1
ATOM 760 C C . MET A 1 90 ? 3.406 1.953 2.413 1.00 95.19 90 MET A C 1
ATOM 762 O O . MET A 1 90 ? 4.299 1.487 3.122 1.00 95.19 90 MET A O 1
ATOM 766 N N . ARG A 1 91 ? 3.361 1.765 1.091 1.00 94.88 91 ARG A N 1
ATOM 767 C CA . ARG A 1 91 ? 4.373 1.004 0.368 1.00 94.88 91 ARG A CA 1
ATOM 768 C C . ARG A 1 91 ? 5.756 1.630 0.523 1.00 94.88 91 ARG A C 1
ATOM 770 O O . ARG A 1 91 ? 6.691 0.936 0.913 1.00 94.88 91 ARG A O 1
ATOM 777 N N . ALA A 1 92 ? 5.876 2.932 0.267 1.00 92.69 92 ALA A N 1
ATOM 778 C CA . ALA A 1 92 ? 7.146 3.647 0.365 1.00 92.69 92 ALA A CA 1
ATOM 779 C C . ALA A 1 92 ? 7.742 3.588 1.773 1.00 92.69 92 ALA A C 1
ATOM 781 O O . ALA A 1 92 ? 8.935 3.338 1.938 1.00 92.69 92 ALA A O 1
ATOM 782 N N . ILE A 1 93 ? 6.899 3.745 2.793 1.00 91.62 93 ILE A N 1
ATOM 783 C CA . ILE A 1 93 ? 7.307 3.639 4.193 1.00 91.62 93 ILE A CA 1
ATOM 784 C C . ILE A 1 93 ? 7.764 2.212 4.521 1.00 91.62 93 ILE A C 1
ATOM 786 O O . ILE A 1 93 ? 8.853 2.034 5.067 1.00 91.62 93 ILE A O 1
ATOM 790 N N . GLY A 1 94 ? 6.985 1.191 4.152 1.00 91.62 94 GLY A N 1
ATOM 791 C CA . GLY A 1 94 ? 7.346 -0.210 4.384 1.00 91.62 94 GLY A CA 1
ATOM 792 C C . GLY A 1 94 ? 8.661 -0.603 3.700 1.00 91.62 94 GLY A C 1
ATOM 793 O O . GLY A 1 94 ? 9.500 -1.289 4.293 1.00 91.62 94 GLY A O 1
ATOM 794 N N . GLU A 1 95 ? 8.895 -0.110 2.482 1.00 90.12 95 GLU A N 1
ATOM 795 C CA . GLU A 1 95 ? 10.132 -0.345 1.738 1.00 90.12 95 GLU A CA 1
ATOM 796 C C . GLU A 1 95 ? 11.350 0.384 2.330 1.00 90.12 95 GLU A C 1
ATOM 798 O O . GLU A 1 95 ? 12.465 -0.153 2.256 1.00 90.12 95 GLU A O 1
ATOM 803 N N . GLU A 1 96 ? 11.168 1.581 2.898 1.00 87.44 96 GLU A N 1
ATOM 804 C CA . GLU A 1 96 ? 12.230 2.332 3.580 1.00 87.44 96 GLU A CA 1
ATOM 805 C C . GLU A 1 96 ? 12.607 1.665 4.905 1.00 87.44 96 GLU A C 1
ATOM 807 O O . GLU A 1 96 ? 13.788 1.393 5.123 1.00 87.44 96 GLU A O 1
ATOM 812 N N . ILE A 1 97 ? 11.633 1.292 5.743 1.00 84.69 97 ILE A N 1
ATOM 813 C CA . ILE A 1 97 ? 11.916 0.599 7.011 1.00 84.69 97 ILE A CA 1
ATOM 814 C C . ILE A 1 97 ? 12.647 -0.717 6.741 1.00 84.69 97 ILE A C 1
ATOM 816 O O . ILE A 1 97 ? 13.678 -1.009 7.344 1.00 84.69 97 ILE A O 1
ATOM 820 N N . SER A 1 98 ? 12.181 -1.482 5.756 1.00 83.25 98 SER A N 1
ATOM 821 C CA . SER A 1 98 ? 12.814 -2.750 5.386 1.00 83.25 98 SER A CA 1
ATOM 822 C C . SER A 1 98 ? 14.228 -2.571 4.832 1.00 83.25 98 SER A C 1
ATOM 824 O O . SER A 1 98 ? 15.039 -3.496 4.877 1.00 83.25 98 SER A O 1
ATOM 826 N N . ALA A 1 99 ? 14.557 -1.408 4.263 1.00 78.81 99 ALA A N 1
ATOM 827 C CA . ALA A 1 99 ? 15.932 -1.080 3.899 1.00 78.81 99 ALA A CA 1
ATOM 828 C C . ALA A 1 99 ? 16.769 -0.674 5.115 1.00 78.81 99 ALA A C 1
ATOM 830 O O . ALA A 1 99 ? 17.914 -1.102 5.203 1.00 78.81 99 ALA A O 1
ATOM 831 N N . GLN A 1 100 ? 16.214 0.091 6.055 1.00 71.69 100 GLN A N 1
ATOM 832 C CA . GLN A 1 100 ? 16.903 0.481 7.288 1.00 71.69 100 GLN A CA 1
ATOM 833 C C . GLN A 1 100 ? 17.264 -0.738 8.138 1.00 71.69 100 GLN A C 1
ATOM 835 O O . GLN A 1 100 ? 18.435 -0.903 8.462 1.00 71.69 100 GLN A O 1
ATOM 840 N N . SER A 1 101 ? 16.331 -1.668 8.361 1.00 69.00 101 SER A N 1
ATOM 841 C CA . SER A 1 101 ? 16.615 -2.911 9.095 1.00 69.00 101 SER A CA 1
ATOM 842 C C . SER A 1 101 ? 17.681 -3.781 8.409 1.00 69.00 101 SER A C 1
ATOM 844 O O . SER A 1 101 ? 18.466 -4.450 9.076 1.00 69.00 101 SER A O 1
ATOM 846 N N . ARG A 1 102 ? 17.756 -3.765 7.068 1.00 63.53 102 ARG A N 1
ATOM 847 C CA . ARG A 1 102 ? 18.821 -4.453 6.309 1.00 63.53 102 ARG A CA 1
ATOM 848 C C . ARG A 1 102 ? 20.159 -3.720 6.384 1.00 63.53 102 ARG A C 1
ATOM 850 O O . ARG A 1 102 ? 21.196 -4.362 6.509 1.00 63.53 102 ARG A O 1
ATOM 857 N N . ASN A 1 103 ? 20.146 -2.392 6.326 1.00 57.81 103 ASN A N 1
ATOM 858 C CA . ASN A 1 103 ? 21.351 -1.582 6.444 1.00 57.81 103 ASN A CA 1
ATOM 859 C C . ASN A 1 103 ? 21.913 -1.610 7.866 1.00 57.81 103 ASN A C 1
ATOM 861 O O . ASN A 1 103 ? 23.123 -1.582 8.004 1.00 57.81 103 ASN A O 1
ATOM 865 N N . GLU A 1 104 ? 21.095 -1.732 8.912 1.00 53.41 104 GLU A N 1
ATOM 866 C CA . GLU A 1 104 ? 21.574 -1.958 10.281 1.00 53.41 104 GLU A CA 1
ATOM 867 C C . GLU A 1 104 ? 22.359 -3.274 10.389 1.00 53.41 104 GLU A C 1
ATOM 869 O O . GLU A 1 104 ? 23.446 -3.285 10.967 1.00 53.41 104 GLU A O 1
ATOM 874 N N . LEU A 1 105 ? 21.887 -4.339 9.728 1.00 47.91 105 LEU A N 1
ATOM 875 C CA . LEU A 1 105 ? 22.597 -5.620 9.622 1.00 47.91 105 LEU A CA 1
ATOM 876 C C . LEU A 1 105 ? 23.916 -5.512 8.833 1.00 47.91 105 LEU A C 1
ATOM 878 O O . LEU A 1 105 ? 24.891 -6.159 9.204 1.00 47.91 105 LEU A O 1
ATOM 882 N N . LEU A 1 106 ? 23.971 -4.678 7.789 1.00 45.38 106 LEU A N 1
ATOM 883 C CA . LEU A 1 106 ? 25.183 -4.436 6.984 1.00 45.38 106 LEU A CA 1
ATOM 884 C C . LEU A 1 106 ? 26.143 -3.408 7.626 1.00 45.38 106 LEU A C 1
ATOM 886 O O . LEU A 1 106 ? 27.352 -3.453 7.418 1.00 45.38 106 LEU A O 1
ATOM 890 N N . SER A 1 107 ? 25.633 -2.493 8.456 1.00 44.78 107 SER A N 1
ATOM 891 C CA . SER A 1 107 ? 26.395 -1.414 9.112 1.00 44.78 107 SER A CA 1
ATOM 892 C C . SER A 1 107 ? 27.245 -1.875 10.298 1.00 44.78 107 SER A C 1
ATOM 894 O O . SER A 1 107 ? 28.038 -1.090 10.828 1.00 44.78 107 SER A O 1
ATOM 896 N N . LEU A 1 108 ? 27.109 -3.143 10.703 1.00 46.47 108 LEU A N 1
ATOM 897 C CA . LEU A 1 108 ? 28.080 -3.806 11.571 1.00 46.47 108 LEU A CA 1
ATOM 898 C C . LEU A 1 108 ? 29.406 -4.088 10.845 1.00 46.47 108 LEU A C 1
ATOM 900 O O . LEU A 1 108 ? 30.416 -4.259 11.525 1.00 46.47 108 LEU A O 1
ATOM 904 N N . GLU A 1 109 ? 29.436 -4.075 9.507 1.00 43.66 109 GLU A N 1
ATOM 905 C CA . GLU A 1 109 ? 30.651 -4.365 8.736 1.00 43.66 109 GLU A CA 1
ATOM 906 C C . GLU A 1 109 ? 31.289 -3.129 8.086 1.00 43.66 109 GLU A C 1
ATOM 908 O O . GLU A 1 109 ? 32.512 -3.084 7.986 1.00 43.66 109 GLU A O 1
ATOM 913 N N . GLU A 1 110 ? 30.545 -2.073 7.734 1.00 45.06 110 GLU A N 1
ATOM 914 C CA . GLU A 1 110 ? 31.145 -0.923 7.034 1.00 45.06 110 GLU A CA 1
ATOM 915 C C . GLU A 1 110 ? 30.568 0.430 7.481 1.00 45.06 110 GLU A C 1
ATOM 917 O O . GLU A 1 110 ? 29.599 0.960 6.937 1.00 45.06 110 GLU A O 1
ATOM 922 N N . ARG A 1 111 ? 31.214 1.055 8.476 1.00 42.34 111 ARG A N 1
ATOM 923 C CA . ARG A 1 111 ? 31.028 2.484 8.767 1.00 42.34 111 ARG A CA 1
ATOM 924 C C . ARG A 1 111 ? 32.001 3.311 7.943 1.00 42.34 111 ARG A C 1
ATOM 926 O O . ARG A 1 111 ? 33.168 3.441 8.304 1.00 42.34 111 ARG A O 1
ATOM 933 N N . GLY A 1 112 ? 31.489 3.977 6.916 1.00 42.19 112 GLY A N 1
ATOM 934 C CA . GLY A 1 112 ? 32.193 5.119 6.355 1.00 42.19 112 GLY A CA 1
ATOM 935 C C . GLY A 1 112 ? 31.718 5.538 4.983 1.00 42.19 112 GLY A C 1
ATOM 936 O O . GLY A 1 112 ? 32.417 5.282 4.018 1.00 42.19 112 GLY A O 1
ATOM 937 N N . THR A 1 113 ? 30.619 6.285 4.883 1.00 38.41 113 THR A N 1
ATOM 938 C CA . THR A 1 113 ? 30.564 7.415 3.941 1.00 38.41 113 THR A CA 1
ATOM 939 C C . THR A 1 113 ? 29.529 8.436 4.411 1.00 38.41 113 THR A C 1
ATOM 941 O O . THR A 1 113 ? 28.363 8.121 4.627 1.00 38.41 113 THR A O 1
ATOM 944 N N . SER A 1 114 ? 29.993 9.672 4.574 1.00 45.09 114 SER A N 1
ATOM 945 C CA . SER A 1 114 ? 29.183 10.872 4.774 1.00 45.09 114 SER A CA 1
ATOM 946 C C . SER A 1 114 ? 28.327 11.119 3.526 1.00 45.09 114 SER A C 1
ATOM 948 O O . SER A 1 114 ? 28.864 11.427 2.462 1.00 45.09 114 SER A O 1
ATOM 950 N N . MET A 1 115 ? 27.007 10.947 3.638 1.00 39.03 115 MET A N 1
ATOM 951 C CA . MET A 1 115 ? 26.054 11.355 2.606 1.00 39.03 115 MET A CA 1
ATOM 952 C C . MET A 1 115 ? 25.615 12.794 2.874 1.00 39.03 115 MET A C 1
ATOM 954 O O . MET A 1 115 ? 25.170 13.121 3.973 1.00 39.03 115 MET A O 1
ATOM 958 N N . ARG A 1 116 ? 25.741 13.647 1.850 1.00 42.34 116 ARG A N 1
ATOM 959 C CA . ARG A 1 116 ? 25.093 14.965 1.789 1.00 42.34 116 ARG A CA 1
ATOM 960 C C . ARG A 1 116 ? 23.612 14.794 2.141 1.00 42.34 116 ARG A C 1
ATOM 962 O O . ARG A 1 116 ? 23.009 13.819 1.701 1.00 42.34 116 ARG A O 1
ATOM 969 N N . GLU A 1 117 ? 23.055 15.715 2.923 1.00 42.09 117 GLU A N 1
ATOM 970 C CA . GLU A 1 117 ? 21.628 15.747 3.254 1.00 42.09 117 GLU A CA 1
ATOM 971 C C . GLU A 1 117 ? 20.822 15.793 1.949 1.00 42.09 117 GLU A C 1
ATOM 973 O O . GLU A 1 117 ? 20.714 16.838 1.311 1.00 42.09 117 GLU A O 1
ATOM 978 N N . ALA A 1 118 ? 20.335 14.638 1.492 1.00 51.53 118 ALA A N 1
ATOM 979 C CA . ALA A 1 118 ? 19.383 14.591 0.398 1.00 51.53 118 ALA A CA 1
ATOM 980 C C . ALA A 1 118 ? 18.109 15.303 0.868 1.00 51.53 118 ALA A C 1
ATOM 982 O O . ALA A 1 118 ? 17.717 15.194 2.033 1.00 51.53 118 ALA A O 1
ATOM 983 N N . GLU A 1 119 ? 17.486 16.070 -0.017 1.00 60.56 119 GLU A N 1
ATOM 984 C CA . GLU A 1 119 ? 16.228 16.748 0.269 1.00 60.56 119 GLU A CA 1
ATOM 985 C C . GLU A 1 119 ? 15.124 15.682 0.344 1.00 60.56 119 GLU A C 1
ATOM 987 O O . GLU A 1 119 ? 14.568 15.256 -0.662 1.00 60.56 119 GLU A O 1
ATOM 992 N N . TYR A 1 120 ? 14.898 15.149 1.546 1.00 69.00 120 TYR A N 1
ATOM 993 C CA . TYR A 1 120 ? 13.928 14.085 1.781 1.00 69.00 120 TYR A CA 1
ATOM 994 C C . TYR A 1 120 ? 12.518 14.659 1.875 1.00 69.00 120 TYR A C 1
ATOM 996 O O . TYR A 1 120 ? 12.248 15.528 2.712 1.00 69.00 120 TYR A O 1
ATOM 1004 N N . THR A 1 121 ? 11.583 14.081 1.127 1.00 82.12 121 THR A N 1
ATOM 1005 C CA . THR A 1 121 ? 10.164 14.280 1.413 1.00 82.12 121 THR A CA 1
ATOM 1006 C C . THR A 1 121 ? 9.840 13.591 2.738 1.00 82.12 121 THR A C 1
ATOM 1008 O O . THR A 1 121 ? 10.037 12.386 2.896 1.00 82.12 121 THR A O 1
ATOM 1011 N N . LYS A 1 122 ? 9.368 14.361 3.725 1.00 85.62 122 LYS A N 1
ATOM 1012 C CA . LYS A 1 122 ? 9.090 13.857 5.078 1.00 85.62 122 LYS A CA 1
ATOM 1013 C C . LYS A 1 122 ? 7.606 13.610 5.326 1.00 85.62 122 LYS A C 1
ATOM 1015 O O . LYS A 1 122 ? 6.769 14.481 5.078 1.00 85.62 122 LYS A O 1
ATOM 1020 N N . ILE A 1 123 ? 7.295 12.478 5.953 1.00 88.69 123 ILE A N 1
ATOM 1021 C CA . ILE A 1 123 ? 5.967 12.162 6.496 1.00 88.69 123 ILE A CA 1
ATOM 1022 C C . ILE A 1 123 ? 6.096 11.621 7.926 1.00 88.69 123 ILE A C 1
ATOM 1024 O O . ILE A 1 123 ? 6.980 10.819 8.215 1.00 88.69 123 ILE A O 1
ATOM 1028 N N . SER A 1 124 ? 5.227 12.074 8.836 1.00 90.50 124 SER A N 1
ATOM 1029 C CA . SER A 1 124 ? 5.156 11.539 10.201 1.00 90.50 124 SER A CA 1
ATOM 1030 C C . SER A 1 124 ? 4.153 10.392 10.300 1.00 90.50 124 SER A C 1
ATOM 1032 O O . SER A 1 124 ? 3.152 10.369 9.578 1.00 90.50 124 SER A O 1
ATOM 1034 N N . ILE A 1 125 ? 4.382 9.478 11.246 1.00 90.31 125 ILE A N 1
ATOM 1035 C CA . ILE A 1 125 ? 3.426 8.418 11.599 1.00 90.31 125 ILE A CA 1
ATOM 1036 C C . ILE A 1 125 ? 2.056 9.009 11.942 1.00 90.31 125 ILE A C 1
ATOM 1038 O O . ILE A 1 125 ? 1.033 8.524 11.464 1.00 90.31 125 ILE A O 1
ATOM 1042 N N . GLU A 1 126 ? 2.034 10.100 12.708 1.00 90.75 126 GLU A N 1
ATOM 1043 C CA . GLU A 1 126 ? 0.804 10.800 13.081 1.00 90.75 126 GLU A CA 1
ATOM 1044 C C . GLU A 1 126 ? -0.000 11.241 11.849 1.00 90.75 126 GLU A C 1
ATOM 1046 O O . GLU A 1 126 ? -1.205 11.009 11.773 1.00 90.75 126 GLU A O 1
ATOM 1051 N N . LYS A 1 127 ? 0.667 11.823 10.847 1.00 89.44 127 LYS A N 1
ATOM 1052 C CA . LYS A 1 127 ? 0.031 12.264 9.601 1.00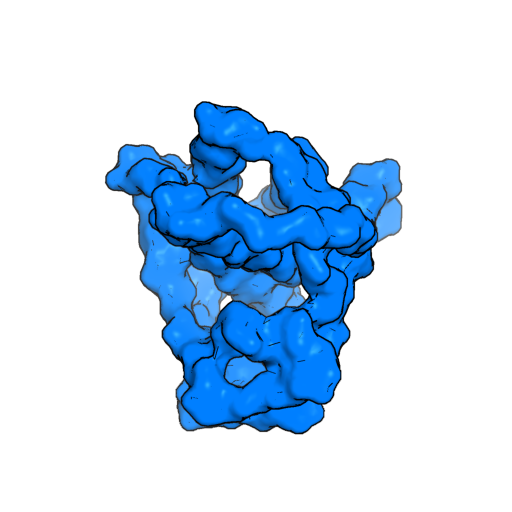 89.44 127 LYS A CA 1
ATOM 1053 C C . LYS A 1 127 ? -0.558 11.099 8.809 1.00 89.44 127 LYS A C 1
ATOM 1055 O O . LYS A 1 127 ? -1.694 11.200 8.351 1.00 89.44 127 LYS A O 1
ATOM 1060 N N . LEU A 1 128 ? 0.190 10.001 8.680 1.00 91.38 128 LEU A N 1
ATOM 1061 C CA . LEU A 1 128 ? -0.291 8.783 8.027 1.00 91.38 128 LEU A CA 1
ATOM 1062 C C . LEU A 1 128 ? -1.515 8.214 8.760 1.00 91.38 128 LEU A C 1
ATOM 1064 O O . LEU A 1 128 ? -2.516 7.882 8.129 1.00 91.38 128 LEU A O 1
ATOM 1068 N N . LYS A 1 129 ? -1.452 8.155 10.095 1.00 92.81 129 LYS A N 1
ATOM 1069 C CA . LYS A 1 129 ? -2.535 7.674 10.959 1.00 92.81 129 LYS A CA 1
ATOM 1070 C C . LYS A 1 129 ? -3.802 8.503 10.806 1.00 92.81 129 LYS A C 1
ATOM 1072 O O . LYS A 1 129 ? -4.878 7.939 10.640 1.00 92.81 129 LYS A O 1
ATOM 1077 N N . ILE A 1 130 ? -3.678 9.828 10.825 1.00 89.56 130 ILE A N 1
ATOM 1078 C CA . ILE A 1 130 ? -4.810 10.739 10.637 1.00 89.56 130 ILE A CA 1
ATOM 1079 C C . ILE A 1 130 ? -5.442 10.546 9.254 1.00 89.56 130 ILE A C 1
ATOM 1081 O O . ILE A 1 130 ? -6.662 10.409 9.173 1.00 89.56 130 ILE A O 1
ATOM 1085 N N . GLY A 1 131 ? -4.634 10.513 8.187 1.00 88.38 131 GLY A N 1
ATOM 1086 C CA . GLY A 1 131 ? -5.130 10.320 6.821 1.00 88.38 131 GLY A CA 1
ATOM 1087 C C . GLY A 1 131 ? -5.894 9.004 6.679 1.00 88.38 131 GLY A C 1
ATOM 1088 O O . GLY A 1 131 ? -7.047 8.997 6.254 1.00 88.38 131 GLY A O 1
ATOM 1089 N N . PHE A 1 132 ? -5.299 7.905 7.145 1.00 92.75 132 PHE A N 1
ATOM 1090 C CA . PHE A 1 132 ? -5.930 6.589 7.114 1.00 92.75 132 PHE A CA 1
ATOM 1091 C C . PHE A 1 132 ? -7.257 6.545 7.882 1.00 92.75 132 PHE A C 1
ATOM 1093 O O . PHE A 1 132 ? -8.272 6.123 7.333 1.00 92.75 132 PHE A O 1
ATOM 1100 N N . LEU A 1 133 ? -7.281 7.015 9.135 1.00 92.38 133 LEU A N 1
ATOM 1101 C CA . LEU A 1 133 ? -8.495 6.982 9.957 1.00 92.38 133 LEU A CA 1
ATOM 1102 C C . LEU A 1 133 ? -9.604 7.879 9.397 1.00 92.38 133 LEU A C 1
ATOM 1104 O O . LEU A 1 133 ? -10.778 7.545 9.532 1.00 92.38 133 LEU A O 1
ATOM 1108 N N . LYS A 1 134 ? -9.255 9.000 8.751 1.00 87.81 134 LYS A N 1
ATOM 1109 C CA . LYS A 1 134 ? -10.239 9.845 8.061 1.00 87.81 134 LYS A CA 1
ATOM 1110 C C . LYS A 1 134 ? -10.900 9.080 6.912 1.00 87.81 134 LYS A C 1
ATOM 1112 O O . LYS A 1 134 ? -12.120 9.124 6.800 1.00 87.81 134 LYS A O 1
ATOM 1117 N N . VAL A 1 135 ? -10.114 8.369 6.100 1.00 88.00 135 VAL A N 1
ATOM 1118 C CA . VAL A 1 135 ? -10.638 7.564 4.986 1.00 88.00 135 VAL A CA 1
ATOM 1119 C C . VAL A 1 135 ? -11.510 6.417 5.494 1.00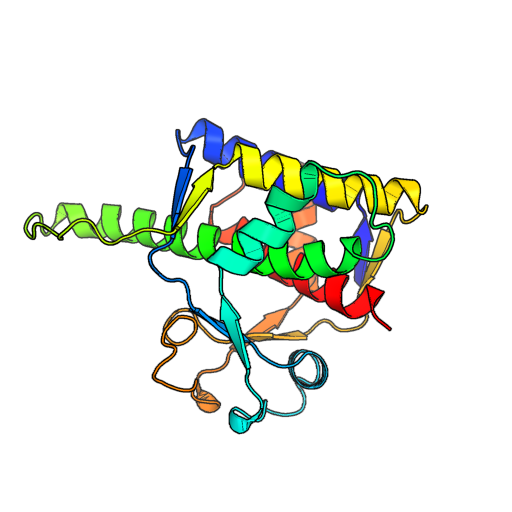 88.00 135 VAL A C 1
ATOM 1121 O O . VAL A 1 135 ? -12.618 6.251 4.997 1.00 88.00 135 VAL A O 1
ATOM 1124 N N . MET A 1 136 ? -11.076 5.676 6.521 1.00 91.19 136 MET A N 1
ATOM 1125 C CA . MET A 1 136 ? -11.901 4.610 7.111 1.00 91.19 136 MET A CA 1
ATOM 1126 C C . MET A 1 136 ? -13.235 5.148 7.634 1.00 91.19 136 MET A C 1
ATOM 1128 O O . MET A 1 136 ? -14.280 4.594 7.307 1.00 91.19 136 MET A O 1
ATOM 1132 N N . ARG A 1 137 ? -13.212 6.264 8.378 1.00 89.00 137 ARG A N 1
ATOM 1133 C CA . ARG A 1 137 ? -14.431 6.889 8.906 1.00 89.00 137 ARG A CA 1
ATOM 1134 C C . ARG A 1 137 ? -15.385 7.320 7.795 1.00 89.00 137 ARG A C 1
ATOM 1136 O O . ARG A 1 137 ? -16.573 7.060 7.904 1.00 89.00 137 ARG A O 1
ATOM 1143 N N . TYR A 1 138 ? -14.873 7.945 6.736 1.00 86.06 138 TYR A N 1
ATOM 1144 C CA . TYR A 1 138 ? -15.694 8.342 5.591 1.00 86.06 138 TYR A CA 1
ATOM 1145 C C . TYR A 1 138 ? -16.401 7.136 4.956 1.00 86.06 138 TYR A C 1
ATOM 1147 O O . TYR A 1 138 ? -17.600 7.183 4.708 1.00 86.06 138 TYR A O 1
ATOM 1155 N N . LEU A 1 139 ? -15.679 6.029 4.750 1.00 86.81 139 LEU A N 1
ATOM 1156 C CA . LEU A 1 139 ? -16.255 4.804 4.190 1.00 86.81 139 LEU A CA 1
ATOM 1157 C C . LEU A 1 139 ? -17.343 4.221 5.113 1.00 86.81 139 LEU A C 1
ATOM 1159 O O . LEU A 1 139 ? -18.379 3.769 4.632 1.00 86.81 139 LEU A O 1
ATOM 1163 N N . GLU A 1 140 ? -17.144 4.264 6.435 1.00 89.38 140 GLU A N 1
ATOM 1164 C CA . GLU A 1 140 ? -18.170 3.854 7.407 1.00 89.38 140 GLU A CA 1
ATOM 1165 C C . GLU A 1 140 ? -19.398 4.776 7.406 1.00 89.38 140 GLU A C 1
ATOM 1167 O O . GLU A 1 140 ? -20.526 4.287 7.515 1.00 89.38 140 GLU A O 1
ATOM 1172 N N . GLU A 1 141 ? -19.194 6.091 7.286 1.00 88.12 141 GLU A N 1
ATOM 1173 C CA . GLU A 1 141 ? -20.256 7.105 7.195 1.00 88.12 141 GLU A CA 1
ATOM 1174 C C . GLU A 1 141 ? -21.092 6.937 5.916 1.00 88.12 141 GLU A C 1
ATOM 1176 O O . GLU A 1 141 ? -22.313 7.090 5.969 1.00 88.12 141 GLU A O 1
ATOM 1181 N N . ASP A 1 142 ? -20.471 6.502 4.815 1.00 85.75 142 ASP A N 1
ATOM 1182 C CA . ASP A 1 142 ? -21.142 6.108 3.564 1.00 85.75 142 ASP A CA 1
ATOM 1183 C C . ASP A 1 142 ? -21.831 4.723 3.655 1.00 85.75 142 ASP A C 1
ATOM 1185 O O . ASP A 1 142 ? -22.423 4.209 2.707 1.00 85.75 142 ASP A O 1
ATOM 1189 N N . GLY A 1 143 ? -21.793 4.085 4.829 1.00 89.31 143 GLY A N 1
ATOM 1190 C CA . GLY A 1 143 ? -22.469 2.817 5.103 1.00 89.31 143 GLY A CA 1
ATOM 1191 C C . GLY A 1 143 ? -21.715 1.578 4.619 1.00 89.31 143 GLY A C 1
ATOM 1192 O O . GLY A 1 143 ? -22.223 0.458 4.765 1.00 89.31 143 GLY A O 1
ATOM 1193 N N . ILE A 1 144 ? -20.499 1.744 4.098 1.00 89.94 144 ILE A N 1
ATOM 1194 C CA . ILE A 1 144 ? -19.624 0.636 3.731 1.00 89.94 144 ILE A CA 1
ATOM 1195 C C . ILE A 1 144 ? -19.102 -0.006 5.019 1.00 89.94 144 ILE A C 1
ATOM 1197 O O . ILE A 1 144 ? -18.693 0.665 5.958 1.00 89.94 144 ILE A O 1
ATOM 1201 N N . LYS A 1 145 ? -19.146 -1.338 5.100 1.00 92.88 145 LYS A N 1
ATOM 1202 C CA . LYS A 1 145 ? -18.668 -2.100 6.277 1.00 92.88 145 LYS A CA 1
ATOM 1203 C C . LYS A 1 145 ? -17.686 -3.200 5.914 1.00 92.88 145 LYS A C 1
ATOM 1205 O O . LYS A 1 145 ? -16.835 -3.584 6.717 1.00 92.88 145 LYS A O 1
ATOM 1210 N N . GLU A 1 146 ? -17.832 -3.728 4.710 1.00 94.56 146 GLU A N 1
ATOM 1211 C CA . GLU A 1 146 ? -17.057 -4.829 4.170 1.00 94.56 146 GLU A CA 1
ATOM 1212 C C . GLU A 1 146 ? -16.862 -4.596 2.679 1.00 94.56 146 GLU A C 1
ATOM 1214 O O . GLU A 1 146 ? -17.784 -4.170 1.984 1.00 94.56 146 GLU A O 1
ATOM 1219 N N . PHE A 1 147 ? -15.668 -4.919 2.203 1.00 92.25 147 PHE A N 1
ATOM 1220 C CA . PHE A 1 147 ? -15.329 -4.907 0.793 1.00 92.25 147 PHE A CA 1
ATOM 1221 C C . PHE A 1 147 ? -15.267 -6.326 0.253 1.00 92.25 147 PHE A C 1
ATOM 1223 O O . PHE A 1 147 ? -14.822 -7.248 0.942 1.00 92.25 147 PHE A O 1
ATOM 1230 N N . THR A 1 148 ? -15.685 -6.494 -1.000 1.00 93.06 148 THR A N 1
ATOM 1231 C CA . THR A 1 148 ? -15.525 -7.749 -1.735 1.00 93.06 148 THR A CA 1
ATOM 1232 C C . THR A 1 148 ? -14.599 -7.524 -2.920 1.00 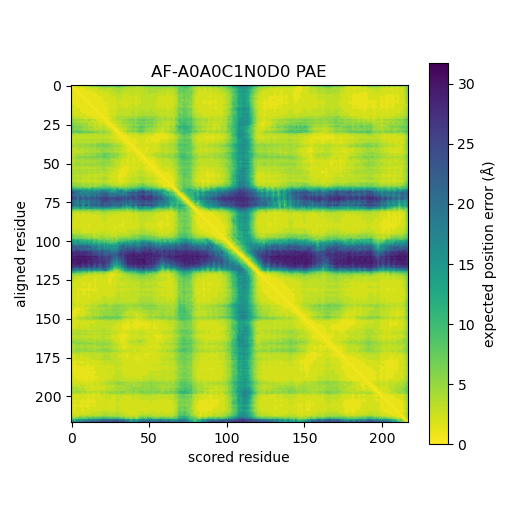93.06 148 THR A C 1
ATOM 1234 O O . THR A 1 148 ? -15.060 -7.041 -3.941 1.00 93.06 148 THR A O 1
ATOM 1237 N N . LEU A 1 149 ? -13.336 -7.940 -2.786 1.00 92.06 149 LEU A N 1
ATOM 1238 C CA . LEU A 1 149 ? -12.360 -7.898 -3.875 1.00 92.06 149 LEU A CA 1
ATOM 1239 C C . LEU A 1 149 ? -12.593 -9.040 -4.864 1.00 92.06 149 LEU A C 1
ATOM 1241 O O . LEU A 1 149 ? -12.644 -10.215 -4.470 1.00 92.06 149 LEU A O 1
ATOM 1245 N N . SER A 1 150 ? -12.733 -8.693 -6.135 1.00 90.69 150 SER A N 1
ATOM 1246 C CA . SER A 1 150 ? -12.998 -9.604 -7.251 1.00 90.69 150 SER A CA 1
ATOM 1247 C C . SER A 1 150 ? -11.728 -10.277 -7.776 1.00 90.69 150 SER A C 1
ATOM 1249 O O . SER A 1 150 ? -11.731 -11.485 -8.024 1.00 90.69 150 SER A O 1
ATOM 1251 N N . ASN A 1 151 ? -10.635 -9.522 -7.870 1.00 92.19 151 ASN A N 1
ATOM 1252 C CA . ASN A 1 151 ? -9.335 -10.009 -8.319 1.00 92.19 151 ASN A CA 1
ATOM 1253 C C . ASN A 1 151 ? -8.508 -10.493 -7.128 1.00 92.19 151 ASN A C 1
ATOM 1255 O O . ASN A 1 151 ? -8.480 -9.833 -6.096 1.00 92.19 151 ASN A O 1
ATOM 1259 N N . ASP A 1 152 ? -7.845 -11.643 -7.265 1.00 96.12 152 ASP A N 1
ATOM 1260 C CA . ASP A 1 152 ? -6.937 -12.177 -6.238 1.00 96.12 152 ASP A CA 1
ATOM 1261 C C . ASP A 1 152 ? -5.478 -11.855 -6.555 1.00 96.12 152 ASP A C 1
ATOM 1263 O O . ASP A 1 152 ? -4.738 -11.347 -5.721 1.00 96.12 152 ASP A O 1
ATOM 1267 N N . TYR A 1 153 ? -5.067 -12.086 -7.794 1.00 97.44 153 TYR A N 1
ATOM 1268 C CA . TYR A 1 153 ? -3.700 -11.832 -8.216 1.00 97.44 153 TYR A CA 1
ATOM 1269 C C . TYR A 1 153 ? -3.545 -10.429 -8.788 1.00 97.44 153 TYR A C 1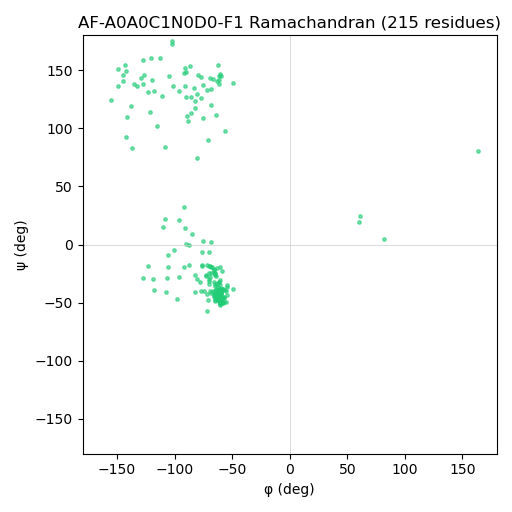
ATOM 1271 O O . TYR A 1 153 ? -4.456 -9.906 -9.431 1.00 97.44 153 TYR A O 1
ATOM 1279 N N . TYR A 1 154 ? -2.367 -9.849 -8.588 1.00 97.19 154 TYR A N 1
ATOM 1280 C CA . TYR A 1 154 ? -2.023 -8.544 -9.138 1.00 97.19 154 TYR A CA 1
ATOM 1281 C C . TYR A 1 154 ? -0.548 -8.476 -9.520 1.00 97.19 154 TYR A C 1
ATOM 1283 O O . TYR A 1 154 ? 0.309 -9.066 -8.858 1.00 97.19 154 TYR A O 1
ATOM 1291 N N . TRP A 1 155 ? -0.246 -7.739 -10.582 1.00 97.94 155 TRP A N 1
ATOM 1292 C CA . TRP A 1 155 ? 1.115 -7.382 -10.948 1.00 97.94 155 TRP A CA 1
ATOM 1293 C C . TRP A 1 155 ? 1.639 -6.261 -10.057 1.00 97.94 155 TRP A C 1
ATOM 1295 O O . TRP A 1 155 ? 0.923 -5.324 -9.712 1.00 97.94 155 TRP A O 1
ATOM 1305 N N . TYR A 1 156 ? 2.925 -6.310 -9.733 1.00 96.81 156 TYR A N 1
ATOM 1306 C CA . TYR A 1 156 ? 3.622 -5.197 -9.111 1.00 96.81 156 TYR A CA 1
ATOM 1307 C C . TYR A 1 156 ? 5.047 -5.060 -9.644 1.00 96.81 156 TYR A C 1
ATOM 1309 O O . TYR A 1 156 ? 5.716 -6.031 -10.011 1.00 96.81 156 TYR A O 1
ATOM 1317 N N . ILE A 1 157 ? 5.515 -3.816 -9.668 1.00 97.25 157 ILE A N 1
ATOM 1318 C CA . ILE A 1 157 ? 6.888 -3.463 -10.025 1.00 97.25 157 ILE A CA 1
ATOM 1319 C C . ILE A 1 157 ? 7.759 -3.659 -8.779 1.00 97.25 157 ILE A C 1
ATOM 1321 O O . ILE A 1 157 ? 7.441 -3.060 -7.751 1.00 97.25 157 ILE A O 1
ATOM 1325 N N . PRO A 1 158 ? 8.831 -4.462 -8.809 1.00 95.00 158 PRO A N 1
ATOM 1326 C CA . PRO A 1 158 ? 9.730 -4.610 -7.666 1.00 95.00 158 PRO A CA 1
ATOM 1327 C C . PRO A 1 158 ? 10.429 -3.300 -7.288 1.00 95.00 158 PRO A C 1
ATOM 1329 O O . PRO A 1 158 ? 10.653 -2.435 -8.136 1.00 95.00 158 PRO A O 1
ATOM 1332 N N . LYS A 1 159 ? 10.826 -3.181 -6.016 1.00 91.94 159 LYS A N 1
ATOM 1333 C CA . LYS A 1 159 ? 11.511 -2.000 -5.465 1.00 91.94 159 LYS A CA 1
ATOM 1334 C C . LYS A 1 159 ? 12.701 -1.551 -6.314 1.00 91.94 159 LYS A C 1
ATOM 1336 O O . LYS A 1 159 ? 12.926 -0.356 -6.470 1.00 91.94 159 LYS A O 1
ATOM 1341 N N . GLU A 1 160 ? 13.446 -2.510 -6.855 1.00 92.19 160 GLU A N 1
ATOM 1342 C CA . GLU A 1 160 ? 14.684 -2.290 -7.603 1.00 92.19 160 GLU A CA 1
ATOM 1343 C C . GLU A 1 160 ? 14.491 -1.427 -8.858 1.00 92.19 160 GLU A C 1
ATOM 1345 O O . GLU A 1 160 ? 15.458 -0.862 -9.348 1.00 92.19 160 GLU A O 1
ATOM 1350 N N . GLN A 1 161 ? 13.258 -1.304 -9.355 1.00 95.81 161 GLN A N 1
ATOM 1351 C CA . GLN A 1 161 ? 12.911 -0.483 -10.519 1.00 95.81 161 GLN A CA 1
ATOM 1352 C C . GLN A 1 161 ? 11.843 0.570 -10.206 1.00 95.81 161 GLN A C 1
ATOM 1354 O O . GLN A 1 161 ? 11.669 1.525 -10.957 1.00 95.81 161 GLN A O 1
ATOM 1359 N N . TYR A 1 162 ? 11.103 0.401 -9.108 1.00 95.25 162 TYR A N 1
ATOM 1360 C CA . TYR A 1 162 ? 9.913 1.196 -8.806 1.00 95.25 162 TYR A CA 1
ATOM 1361 C C . TYR A 1 162 ? 10.201 2.695 -8.678 1.00 95.25 162 TYR A C 1
ATOM 1363 O O . TYR A 1 162 ? 9.374 3.501 -9.092 1.00 95.25 162 TYR A O 1
ATOM 1371 N N . TYR A 1 163 ? 11.374 3.058 -8.155 1.00 93.88 163 TYR A N 1
ATOM 1372 C CA . TYR A 1 163 ? 11.771 4.441 -7.868 1.00 93.88 163 TYR A CA 1
ATOM 1373 C C . TYR A 1 163 ? 12.849 5.001 -8.811 1.00 93.88 163 TYR A C 1
ATOM 1375 O O . TYR A 1 163 ? 13.568 5.926 -8.431 1.00 93.88 163 TYR A O 1
ATOM 1383 N N . ILE A 1 164 ? 12.998 4.433 -10.012 1.00 94.19 164 ILE A N 1
ATOM 1384 C CA . ILE A 1 164 ? 13.964 4.898 -11.021 1.00 94.19 164 ILE A CA 1
ATOM 1385 C C . ILE A 1 164 ? 13.188 5.566 -12.166 1.00 94.19 164 ILE A C 1
ATOM 1387 O O . ILE A 1 164 ? 12.858 4.901 -13.145 1.00 94.19 164 ILE A O 1
ATOM 1391 N N . PRO A 1 165 ? 12.815 6.854 -12.058 1.00 93.81 165 PRO A N 1
ATOM 1392 C CA . PRO A 1 165 ? 11.952 7.502 -13.050 1.00 93.81 165 PRO A CA 1
ATOM 1393 C C . PRO A 1 165 ? 12.602 7.635 -14.433 1.00 93.81 165 PRO A C 1
ATOM 1395 O O . PRO A 1 165 ? 11.897 7.733 -15.435 1.00 93.81 165 PRO A O 1
ATOM 1398 N N . GLU A 1 166 ? 13.933 7.631 -14.508 1.00 93.75 166 GLU A N 1
ATOM 1399 C CA . GLU A 1 166 ? 14.682 7.711 -15.762 1.00 93.75 166 GLU A CA 1
ATOM 1400 C C . GLU A 1 166 ? 14.693 6.385 -16.536 1.00 93.75 166 GLU A C 1
ATOM 1402 O O . GLU A 1 166 ? 14.965 6.376 -17.738 1.00 93.75 166 GLU A O 1
ATOM 1407 N N . GLU A 1 167 ? 14.389 5.269 -15.867 1.00 94.19 167 GLU A N 1
ATOM 1408 C CA . GLU A 1 167 ? 14.421 3.929 -16.444 1.00 94.19 167 GLU A CA 1
ATOM 1409 C C . GLU A 1 167 ? 13.047 3.275 -16.330 1.00 94.19 167 GLU A C 1
ATOM 1411 O O . GLU A 1 167 ? 12.557 2.967 -15.244 1.00 94.19 167 GLU A O 1
ATOM 1416 N N . ARG A 1 168 ? 12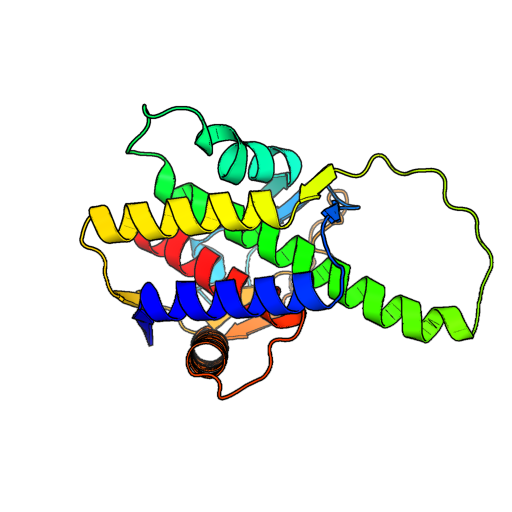.411 3.031 -17.477 1.00 95.44 168 ARG A N 1
ATOM 1417 C CA . ARG A 1 168 ? 11.142 2.307 -17.515 1.00 95.44 168 ARG A CA 1
ATOM 1418 C C . ARG A 1 168 ? 11.326 0.884 -16.959 1.00 95.44 168 ARG A C 1
ATOM 1420 O O . ARG A 1 168 ? 12.301 0.225 -17.333 1.00 95.44 168 ARG A O 1
ATOM 1427 N N . PRO A 1 169 ? 10.390 0.371 -16.135 1.00 97.38 169 PRO A N 1
ATOM 1428 C CA . PRO A 1 169 ? 10.478 -0.983 -15.617 1.00 97.38 169 PRO A CA 1
ATOM 1429 C C . PRO A 1 169 ? 10.502 -2.020 -16.735 1.00 97.38 169 PRO A C 1
ATOM 1431 O O . PRO A 1 169 ? 9.827 -1.888 -17.757 1.00 97.38 169 PRO A O 1
ATOM 1434 N N . LYS A 1 170 ? 11.254 -3.091 -16.513 1.00 96.56 170 LYS A N 1
ATOM 1435 C CA . LYS A 1 170 ? 11.340 -4.223 -17.422 1.00 96.56 170 LYS A CA 1
ATOM 1436 C C . LYS A 1 170 ? 10.228 -5.210 -17.139 1.00 96.56 170 LYS A C 1
ATOM 1438 O O . LYS A 1 170 ? 10.072 -5.711 -16.022 1.00 96.56 170 LYS A O 1
ATOM 1443 N N . ALA A 1 171 ? 9.489 -5.545 -18.184 1.00 93.69 171 ALA A N 1
ATOM 1444 C CA . ALA A 1 171 ? 8.302 -6.370 -18.074 1.00 93.69 171 ALA A CA 1
ATOM 1445 C C . ALA A 1 171 ? 8.627 -7.782 -17.526 1.00 93.69 171 ALA A C 1
ATOM 1447 O O . ALA A 1 171 ? 7.820 -8.392 -16.834 1.00 93.69 171 ALA A O 1
ATOM 1448 N N . GLU A 1 172 ? 9.809 -8.337 -17.819 1.00 94.62 172 GLU A N 1
ATOM 1449 C CA . GLU A 1 172 ? 10.339 -9.614 -17.305 1.00 94.62 172 GLU A CA 1
ATOM 1450 C C . GLU A 1 172 ? 10.705 -9.658 -15.833 1.00 94.62 172 GLU A C 1
ATOM 1452 O O . GLU A 1 172 ? 10.766 -10.751 -15.274 1.00 94.62 172 GLU A O 1
ATOM 1457 N N . GLU A 1 173 ? 10.879 -8.508 -15.204 1.00 96.00 173 GLU A N 1
ATOM 1458 C CA . GLU A 1 173 ? 11.215 -8.435 -13.791 1.00 96.00 173 GLU A CA 1
ATOM 1459 C C . GLU A 1 173 ? 9.980 -8.125 -12.922 1.00 96.00 173 GLU A C 1
ATOM 1461 O O . GLU A 1 173 ? 10.071 -8.169 -11.696 1.00 96.00 173 GLU A O 1
ATOM 1466 N N . LEU A 1 174 ? 8.814 -7.863 -13.530 1.00 96.94 174 LEU A N 1
ATOM 1467 C CA . LEU A 1 174 ? 7.548 -7.699 -12.811 1.00 96.94 174 LEU A CA 1
ATOM 1468 C C . LEU A 1 174 ? 7.182 -8.964 -12.030 1.00 96.94 174 LEU A C 1
ATOM 1470 O O . LEU A 1 174 ? 7.448 -10.090 -12.458 1.00 96.94 174 LEU A O 1
ATOM 1474 N N . LYS A 1 175 ? 6.541 -8.773 -10.878 1.00 97.06 175 LYS A N 1
ATOM 1475 C CA . LYS A 1 175 ? 6.173 -9.853 -9.957 1.00 97.06 175 LYS A CA 1
ATOM 1476 C C . LYS A 1 175 ? 4.668 -9.894 -9.735 1.00 97.06 175 LYS A C 1
ATOM 1478 O O . LYS A 1 175 ? 3.974 -8.913 -9.979 1.00 97.06 175 LYS A O 1
ATOM 1483 N N . ILE A 1 176 ? 4.184 -11.041 -9.267 1.00 97.62 176 ILE A N 1
ATOM 1484 C CA . ILE A 1 176 ? 2.771 -11.270 -8.963 1.00 97.62 176 ILE A CA 1
ATOM 1485 C C . ILE A 1 176 ? 2.605 -11.390 -7.449 1.00 97.62 176 ILE A C 1
ATOM 1487 O O . ILE A 1 176 ? 3.315 -12.168 -6.809 1.00 97.62 176 ILE A O 1
ATOM 1491 N N . GLY A 1 177 ? 1.686 -10.607 -6.892 1.00 96.88 177 GLY A N 1
ATOM 1492 C CA . GLY A 1 177 ? 1.191 -10.738 -5.523 1.00 96.88 177 GLY A CA 1
ATOM 1493 C C . GLY A 1 177 ? -0.180 -11.415 -5.479 1.00 96.88 177 GLY A C 1
ATOM 1494 O O . GLY A 1 177 ? -0.767 -11.717 -6.522 1.00 96.88 177 GLY A O 1
ATOM 1495 N N . GLN A 1 178 ? -0.681 -11.672 -4.269 1.00 97.81 178 GLN A N 1
ATOM 1496 C CA . GLN A 1 178 ? -1.965 -12.339 -4.053 1.00 97.81 178 GLN A CA 1
ATOM 1497 C C . GLN A 1 178 ? -2.716 -11.724 -2.862 1.00 97.81 178 GLN A C 1
ATOM 1499 O O . GLN A 1 178 ? -2.365 -11.953 -1.702 1.00 97.81 178 GLN A O 1
ATOM 1504 N N . LEU A 1 179 ? -3.799 -11.010 -3.157 1.00 97.56 179 LEU A N 1
ATOM 1505 C CA . LEU A 1 179 ? -4.626 -10.280 -2.201 1.00 97.56 179 LEU A CA 1
ATOM 1506 C C . LEU A 1 179 ? -5.243 -11.194 -1.141 1.00 97.56 179 LEU A C 1
ATOM 1508 O O . LEU A 1 179 ? -5.415 -10.757 -0.007 1.00 97.56 179 LEU A O 1
ATOM 1512 N N . SER A 1 180 ? -5.545 -12.462 -1.443 1.00 97.50 180 SER A N 1
ATOM 1513 C CA . SER A 1 180 ? -6.045 -13.399 -0.429 1.00 97.50 180 SER A CA 1
ATOM 1514 C C . SER A 1 180 ? -5.034 -13.608 0.691 1.00 97.50 180 SER A C 1
ATOM 1516 O O . SER A 1 180 ? -5.410 -13.705 1.860 1.00 97.50 180 SER A O 1
ATOM 1518 N N . SER A 1 181 ? -3.755 -13.685 0.321 1.00 97.31 181 SER A N 1
ATOM 1519 C CA . SER A 1 181 ? -2.646 -13.891 1.249 1.00 97.31 181 SER A CA 1
ATOM 1520 C C . SER A 1 181 ? -2.403 -12.628 2.071 1.00 97.31 181 SER A C 1
ATOM 1522 O O . SER A 1 181 ? -2.280 -12.711 3.294 1.00 97.31 181 SER A O 1
ATOM 1524 N N . ASP A 1 182 ? -2.443 -11.461 1.424 1.00 97.56 182 ASP A N 1
ATOM 1525 C CA . ASP A 1 182 ? -2.312 -10.164 2.093 1.00 97.56 182 ASP A CA 1
ATOM 1526 C C . ASP A 1 182 ? -3.471 -9.925 3.082 1.00 97.56 182 ASP A C 1
ATOM 1528 O O . ASP A 1 182 ? -3.249 -9.556 4.238 1.00 97.56 182 ASP A O 1
ATOM 1532 N N . ILE A 1 183 ? -4.716 -10.200 2.668 1.00 97.81 183 ILE A N 1
ATOM 1533 C CA . ILE A 1 183 ? -5.919 -10.084 3.510 1.00 97.81 183 ILE A CA 1
ATOM 1534 C C . ILE A 1 183 ? -5.837 -11.019 4.709 1.00 97.81 183 ILE A C 1
ATOM 1536 O O . ILE A 1 183 ? -6.147 -10.607 5.828 1.00 97.81 183 ILE A O 1
ATOM 1540 N N . GLU A 1 184 ? -5.446 -12.277 4.503 1.00 97.88 184 GLU A N 1
ATOM 1541 C CA . GLU A 1 184 ? -5.350 -13.224 5.610 1.00 97.88 184 GLU A CA 1
ATOM 1542 C C . GLU A 1 184 ? -4.284 -12.784 6.614 1.00 97.88 184 GLU A C 1
ATOM 1544 O O . GLU A 1 184 ? -4.518 -12.847 7.823 1.00 97.88 184 GLU A O 1
ATOM 1549 N N . LYS A 1 185 ? -3.156 -12.239 6.148 1.00 97.38 185 LYS A N 1
ATOM 1550 C CA . LYS A 1 185 ? -2.164 -11.645 7.044 1.00 97.38 185 LYS A CA 1
ATOM 1551 C C . LYS A 1 185 ? -2.743 -10.470 7.837 1.00 97.38 185 LYS A C 1
ATOM 1553 O O . LYS A 1 185 ? -2.613 -10.462 9.062 1.00 97.38 185 LYS A O 1
ATOM 1558 N N . MET A 1 186 ? -3.423 -9.520 7.189 1.00 98.06 186 MET A N 1
ATOM 1559 C CA . MET A 1 186 ? -4.048 -8.387 7.890 1.00 98.06 186 MET A CA 1
ATOM 1560 C C . MET A 1 186 ? -5.082 -8.853 8.914 1.00 98.06 186 MET A C 1
ATOM 1562 O O . MET A 1 186 ? -5.111 -8.357 10.039 1.00 98.06 186 MET A O 1
ATOM 1566 N N . ARG A 1 187 ? -5.883 -9.867 8.576 1.00 97.81 187 ARG A N 1
ATOM 1567 C CA . ARG A 1 187 ? -6.838 -10.479 9.502 1.00 97.81 187 ARG A CA 1
ATOM 1568 C C . ARG A 1 187 ? -6.138 -11.091 10.710 1.00 97.81 187 ARG A C 1
ATOM 1570 O O . ARG A 1 187 ? -6.613 -10.925 11.834 1.00 97.81 187 ARG A O 1
ATOM 1577 N N . ARG A 1 188 ? -5.027 -11.804 10.517 1.00 98.12 188 ARG A N 1
ATOM 1578 C CA . ARG A 1 188 ? -4.252 -12.377 11.628 1.00 98.12 188 ARG A CA 1
ATOM 1579 C C . ARG A 1 188 ? -3.701 -11.289 12.543 1.00 98.12 188 ARG A C 1
ATOM 1581 O O . ARG A 1 188 ? -3.872 -11.413 13.753 1.00 98.12 188 ARG A O 1
ATOM 1588 N N . ILE A 1 189 ? -3.144 -10.214 11.985 1.00 97.94 189 ILE A N 1
ATOM 1589 C CA . ILE A 1 189 ? -2.675 -9.058 12.762 1.00 97.94 189 ILE A CA 1
ATOM 1590 C C . ILE A 1 189 ? -3.839 -8.431 13.538 1.00 97.94 189 ILE A C 1
ATOM 1592 O O . ILE A 1 189 ? -3.756 -8.286 14.755 1.00 97.94 189 ILE A O 1
ATOM 1596 N N . ALA A 1 190 ? -4.955 -8.118 12.871 1.00 97.62 190 ALA A N 1
ATOM 1597 C CA . ALA A 1 190 ? -6.135 -7.508 13.491 1.00 97.62 190 ALA A CA 1
ATOM 1598 C C . ALA A 1 190 ? -6.660 -8.311 14.695 1.00 97.62 190 ALA A C 1
ATOM 1600 O O . ALA A 1 190 ? -7.083 -7.730 15.696 1.00 97.62 190 ALA A O 1
ATOM 1601 N N . ASN A 1 191 ? -6.586 -9.642 14.605 1.00 97.12 191 ASN A N 1
ATOM 1602 C CA . ASN A 1 191 ? -7.028 -10.584 15.632 1.00 97.12 191 ASN A CA 1
ATOM 1603 C C . ASN A 1 191 ? -5.939 -10.973 16.648 1.00 97.12 191 ASN A C 1
ATOM 1605 O O . ASN A 1 191 ? -6.127 -11.959 17.358 1.00 97.12 191 ASN A O 1
ATOM 1609 N N . ASP A 1 192 ? -4.820 -10.245 16.720 1.00 94.75 192 ASP A N 1
ATOM 1610 C CA . ASP A 1 192 ? -3.716 -10.525 17.656 1.00 94.75 192 ASP A CA 1
ATOM 1611 C C . ASP A 1 192 ? -3.052 -11.897 17.479 1.00 94.75 192 ASP A C 1
ATOM 1613 O O . ASP A 1 192 ? -2.509 -12.474 18.418 1.00 94.75 192 ASP A O 1
ATOM 1617 N N . LYS A 1 193 ? -3.143 -12.476 16.280 1.00 96.12 193 LYS A N 1
ATOM 1618 C CA . LYS A 1 193 ? -2.588 -13.808 15.996 1.00 96.12 193 LYS A CA 1
ATOM 1619 C C . LYS A 1 193 ? -1.163 -13.756 15.466 1.00 96.12 193 LYS A C 1
ATOM 1621 O O . LYS A 1 193 ? -0.485 -14.777 15.524 1.00 96.12 193 LYS A O 1
ATOM 1626 N N . ASP A 1 194 ? -0.749 -12.600 14.956 1.00 96.00 194 ASP A N 1
ATOM 1627 C CA . ASP A 1 194 ? 0.584 -12.329 14.432 1.00 96.00 194 ASP A CA 1
ATOM 1628 C C . ASP A 1 194 ? 1.080 -10.975 14.947 1.00 96.00 194 ASP A C 1
ATOM 1630 O O . ASP A 1 194 ? 0.332 -9.995 14.926 1.00 96.00 194 ASP A O 1
ATOM 1634 N N . GLU A 1 195 ? 2.356 -10.920 15.332 1.00 93.44 195 GLU A N 1
ATOM 1635 C CA . GLU A 1 195 ? 3.054 -9.660 15.597 1.00 93.44 195 GLU A CA 1
ATOM 1636 C C . GLU A 1 195 ? 3.250 -8.897 14.274 1.00 93.44 195 GLU A C 1
ATOM 1638 O O . GLU A 1 195 ? 3.663 -9.517 13.279 1.00 93.44 195 GLU A O 1
ATOM 1643 N N . PRO A 1 196 ? 2.966 -7.582 14.240 1.00 93.38 196 PRO A N 1
ATOM 1644 C CA . PRO A 1 196 ? 3.275 -6.760 13.087 1.00 93.38 196 PRO A CA 1
ATOM 1645 C C . PRO A 1 196 ? 4.775 -6.722 12.790 1.00 93.38 196 PRO A C 1
ATOM 1647 O O . PRO A 1 196 ? 5.609 -6.681 13.688 1.00 93.38 196 PRO A O 1
ATOM 1650 N N . ILE A 1 197 ? 5.115 -6.668 11.512 1.00 90.12 197 ILE A N 1
ATOM 1651 C CA . ILE A 1 197 ? 6.459 -6.393 11.013 1.00 90.12 197 ILE A CA 1
ATOM 1652 C C . ILE A 1 197 ? 6.403 -5.252 9.993 1.00 90.12 197 ILE A C 1
ATOM 1654 O O . ILE A 1 197 ? 5.363 -5.025 9.378 1.00 90.12 197 ILE A O 1
ATOM 1658 N N . PRO A 1 198 ? 7.515 -4.551 9.724 1.00 80.62 198 PRO A N 1
ATOM 1659 C CA . PRO A 1 198 ? 7.512 -3.434 8.779 1.00 80.62 198 PRO A CA 1
ATOM 1660 C C . PRO A 1 198 ? 6.980 -3.752 7.374 1.00 80.62 198 PRO A C 1
ATOM 1662 O O . PRO A 1 198 ? 6.310 -2.920 6.763 1.00 80.62 198 PRO A O 1
ATOM 1665 N N . ASN A 1 199 ? 7.228 -4.969 6.876 1.00 84.31 199 ASN A N 1
ATOM 1666 C CA . ASN A 1 199 ? 6.713 -5.432 5.582 1.00 84.31 199 ASN A CA 1
ATOM 1667 C C . ASN A 1 199 ? 5.178 -5.496 5.529 1.00 84.31 199 ASN A C 1
ATOM 1669 O O . ASN A 1 199 ? 4.613 -5.446 4.439 1.00 84.31 199 ASN A O 1
ATOM 1673 N N . ASP A 1 200 ? 4.490 -5.552 6.672 1.00 94.31 200 ASP A N 1
ATOM 1674 C CA . ASP A 1 200 ? 3.028 -5.597 6.714 1.00 94.31 200 ASP A CA 1
ATOM 1675 C C . ASP A 1 200 ? 2.395 -4.322 6.142 1.00 94.31 200 ASP A C 1
ATOM 1677 O O . ASP A 1 200 ? 1.308 -4.390 5.572 1.00 94.31 200 ASP A O 1
ATOM 1681 N N . LEU A 1 201 ? 3.088 -3.173 6.197 1.00 93.94 201 LEU A N 1
ATOM 1682 C CA . LEU A 1 201 ? 2.645 -1.957 5.501 1.00 93.94 201 LEU A CA 1
ATOM 1683 C C . LEU A 1 201 ? 2.623 -2.129 3.980 1.00 93.94 201 LEU A C 1
ATOM 1685 O O . LEU A 1 201 ? 1.754 -1.568 3.315 1.00 93.94 201 LEU A O 1
ATOM 1689 N N . MET A 1 202 ? 3.548 -2.910 3.417 1.00 93.88 202 MET A N 1
ATOM 1690 C CA . MET A 1 202 ? 3.554 -3.186 1.980 1.00 93.88 202 MET A CA 1
ATOM 1691 C C . MET A 1 202 ? 2.370 -4.076 1.594 1.00 93.88 202 MET A C 1
ATOM 1693 O O . MET A 1 202 ? 1.717 -3.818 0.587 1.00 93.88 202 MET A O 1
ATOM 1697 N N . TRP A 1 203 ? 2.034 -5.078 2.401 1.00 95.88 203 TRP A N 1
ATOM 1698 C CA . TRP A 1 203 ? 0.859 -5.919 2.149 1.00 95.88 203 TRP A CA 1
ATOM 1699 C C . TRP A 1 203 ? -0.449 -5.147 2.329 1.00 95.88 203 TRP A C 1
ATOM 1701 O O . TRP A 1 203 ? -1.331 -5.217 1.474 1.00 95.88 203 TRP A O 1
ATOM 1711 N N . LEU A 1 204 ? -0.545 -4.315 3.370 1.00 97.38 204 LEU A N 1
ATOM 1712 C CA . LEU A 1 204 ? -1.679 -3.411 3.542 1.00 97.38 204 LEU A CA 1
ATOM 1713 C C . LEU A 1 204 ? -1.818 -2.449 2.353 1.00 97.38 204 LEU A C 1
ATOM 1715 O O . LEU A 1 204 ? -2.936 -2.194 1.909 1.00 97.38 204 LEU A O 1
ATOM 1719 N N . SER A 1 205 ? -0.702 -1.964 1.795 1.00 96.56 205 SER A N 1
ATOM 1720 C CA . SER A 1 205 ? -0.735 -1.094 0.617 1.00 96.56 205 SER A CA 1
ATOM 1721 C C . SER A 1 205 ? -1.389 -1.757 -0.593 1.00 96.56 205 SER A C 1
ATOM 1723 O O . SER A 1 205 ? -2.211 -1.128 -1.253 1.00 96.56 205 SER A O 1
ATOM 1725 N N . ALA A 1 206 ? -1.102 -3.034 -0.856 1.00 96.31 206 ALA A N 1
ATOM 1726 C CA . ALA A 1 206 ? -1.702 -3.751 -1.978 1.00 96.31 206 ALA A CA 1
ATOM 1727 C C . ALA A 1 206 ? -3.229 -3.830 -1.840 1.00 96.31 206 ALA A C 1
ATOM 1729 O O . ALA A 1 206 ? -3.959 -3.584 -2.801 1.00 96.31 206 ALA A O 1
ATOM 1730 N N . ILE A 1 207 ? -3.710 -4.076 -0.617 1.00 96.69 207 ILE A N 1
ATOM 1731 C CA . ILE A 1 207 ? -5.141 -4.085 -0.305 1.00 96.69 207 ILE A CA 1
ATOM 1732 C C . ILE A 1 207 ? -5.736 -2.685 -0.495 1.00 96.69 207 ILE A C 1
ATOM 1734 O O . ILE A 1 207 ? -6.754 -2.557 -1.166 1.00 96.69 207 ILE A O 1
ATOM 1738 N N . MET A 1 208 ? -5.107 -1.629 0.036 1.00 95.00 208 MET A N 1
ATOM 1739 C CA . MET A 1 208 ? -5.607 -0.250 -0.111 1.00 95.00 208 MET A CA 1
ATOM 1740 C C . MET A 1 208 ? -5.701 0.174 -1.576 1.00 95.00 208 MET A C 1
ATOM 1742 O O . MET A 1 208 ? -6.685 0.797 -1.971 1.00 95.00 208 MET A O 1
ATOM 1746 N N . ARG A 1 209 ? -4.711 -0.208 -2.391 1.00 94.31 209 ARG A N 1
ATOM 1747 C CA . ARG A 1 209 ? -4.717 0.047 -3.832 1.00 94.31 209 ARG A CA 1
ATOM 1748 C C . ARG A 1 209 ? -5.911 -0.631 -4.501 1.00 94.31 209 ARG A C 1
ATOM 1750 O O . ARG A 1 209 ? -6.663 0.046 -5.194 1.00 94.31 209 ARG A O 1
ATOM 1757 N N . ALA A 1 210 ? -6.110 -1.924 -4.238 1.00 94.19 210 ALA A N 1
ATOM 1758 C CA . ALA A 1 210 ? -7.217 -2.692 -4.805 1.00 94.19 210 ALA A CA 1
ATOM 1759 C C . ALA A 1 210 ? -8.585 -2.146 -4.397 1.00 94.19 210 ALA A C 1
ATOM 1761 O O . ALA A 1 210 ? -9.466 -2.011 -5.238 1.00 94.19 210 ALA A O 1
ATOM 1762 N N . LEU A 1 211 ? -8.748 -1.768 -3.127 1.00 92.06 211 LEU A N 1
ATOM 1763 C CA . LEU A 1 211 ? -9.979 -1.145 -2.646 1.00 92.06 211 LEU A CA 1
ATOM 1764 C C . LEU A 1 211 ? -10.250 0.187 -3.337 1.00 92.06 211 LEU A C 1
ATOM 1766 O O . LEU A 1 211 ? -11.363 0.413 -3.800 1.00 92.06 211 LEU A O 1
ATOM 1770 N N . GLY A 1 212 ? -9.233 1.048 -3.430 1.00 90.06 212 GLY A N 1
ATOM 1771 C CA . GLY A 1 212 ? -9.350 2.313 -4.142 1.00 90.06 212 GLY A CA 1
ATOM 1772 C C . GLY A 1 212 ? -9.805 2.090 -5.582 1.00 90.06 212 GLY A C 1
ATOM 1773 O O . GLY A 1 212 ? -10.780 2.689 -6.010 1.00 90.06 212 GLY A O 1
ATOM 1774 N N . GLU A 1 213 ? -9.158 1.181 -6.311 1.00 88.75 213 GLU A N 1
ATOM 1775 C CA . GLU A 1 213 ? -9.458 0.932 -7.725 1.00 88.75 213 GLU A CA 1
ATOM 1776 C C . GLU A 1 213 ? -10.815 0.250 -7.975 1.00 88.75 213 GLU A C 1
ATOM 1778 O O . GLU A 1 213 ? -11.425 0.520 -9.011 1.00 88.75 213 GLU A O 1
ATOM 1783 N N . GLU A 1 214 ? -11.316 -0.576 -7.047 1.00 86.00 214 GLU A N 1
ATOM 1784 C CA . GLU A 1 214 ? -12.641 -1.207 -7.157 1.00 86.00 214 GLU A CA 1
ATOM 1785 C C . GLU A 1 214 ? -13.806 -0.276 -6.805 1.00 86.00 214 GLU A C 1
ATOM 1787 O O . GLU A 1 214 ? -14.870 -0.395 -7.407 1.00 86.00 214 GLU A O 1
ATOM 1792 N N . ILE A 1 215 ? -13.628 0.667 -5.871 1.00 78.00 215 ILE A N 1
ATOM 1793 C CA . ILE A 1 215 ? -14.671 1.658 -5.541 1.00 78.00 215 ILE A CA 1
ATOM 1794 C C . ILE A 1 215 ? -14.933 2.605 -6.734 1.00 78.00 215 ILE A C 1
ATOM 1796 O O . ILE A 1 215 ? -16.009 3.185 -6.840 1.00 78.00 215 ILE A O 1
ATOM 1800 N N . PHE A 1 216 ? -13.981 2.735 -7.667 1.00 60.59 216 PHE A N 1
ATOM 1801 C CA . PHE A 1 216 ? -14.072 3.578 -8.870 1.00 60.59 216 PHE A CA 1
ATOM 1802 C C . PHE A 1 216 ? -14.614 2.871 -10.128 1.00 60.59 216 PHE A C 1
ATOM 1804 O O . PHE A 1 216 ? -14.191 3.203 -11.245 1.00 60.59 216 PHE A O 1
ATOM 1811 N N . VAL A 1 217 ? -15.519 1.900 -9.975 1.00 46.34 217 VAL A N 1
ATOM 1812 C CA . VAL A 1 217 ? -16.205 1.231 -11.100 1.00 46.34 217 VAL A CA 1
ATOM 1813 C C . VAL A 1 217 ? -17.698 1.524 -11.094 1.00 46.34 217 VAL A C 1
ATOM 1815 O O . VAL A 1 217 ? -18.343 1.308 -10.047 1.00 46.34 217 VAL A O 1
#

Mean predicted aligned error: 6.5 Å